Protein AF-0000000085040804 (afdb_homodimer)

pLDDT: mean 90.87, std 11.31, range [54.94, 98.75]

InterPro domains:
  IPR053825 Protein of unknown function DUF7009 [PF22668] (1-122)

Secondary structure (DSSP, 8-state):
-EEEEETTEEEEEE-HHHHHHHHHHSEEEEEE--STTSPPEEEEEEEESS-SS-EEEEETTEEEEEEEHHHHHHHHTSS--EEEEEEE-GGG-EEEEEEEE-BPPSS--TT---TTSBPPTT-/-EEEEETTEEEEEE-HHHHHHHHHHSEEEEEE--STTSPPEEEEEEEESS-SS-EEEEETTEEEEEEEHHHHHHHHTSS--EEEEEEE-GGG-EEEEEEEE-BPPSS--TT---TTSBPPTT-

Structure (mmCIF, N/CA/C/O backbone):
data_AF-0000000085040804-model_v1
#
loop_
_entity.id
_entity.type
_entity.pdbx_description
1 polymer 'Uncharacterized protein'
#
loop_
_atom_site.group_PDB
_atom_site.id
_atom_site.type_symbol
_atom_site.label_atom_id
_atom_site.label_alt_id
_atom_site.label_comp_id
_atom_site.label_asym_id
_atom_site.label_entity_id
_atom_site.label_seq_id
_atom_site.pdbx_PDB_ins_code
_atom_site.Cartn_x
_atom_site.Cartn_y
_atom_site.Cartn_z
_atom_site.occupancy
_atom_site.B_iso_or_equiv
_atom_site.auth_seq_id
_atom_site.auth_comp_id
_atom_site.auth_asym_id
_atom_site.auth_atom_id
_atom_site.pdbx_PDB_model_num
ATOM 1 N N . MET A 1 1 ? -7.914 -7.598 -2.137 1 95.94 1 MET A N 1
ATOM 2 C CA . MET A 1 1 ? -6.469 -7.715 -1.996 1 95.94 1 MET A CA 1
ATOM 3 C C . MET A 1 1 ? -5.867 -6.422 -1.459 1 95.94 1 MET A C 1
ATOM 5 O O . MET A 1 1 ? -6.129 -5.34 -1.991 1 95.94 1 MET A O 1
ATOM 9 N N . LYS A 1 2 ? -5.031 -6.613 -0.306 1 96.94 2 LYS A N 1
ATOM 10 C CA . LYS A 1 2 ? -4.336 -5.473 0.284 1 96.94 2 LYS A CA 1
ATOM 11 C C . LYS A 1 2 ? -2.945 -5.305 -0.32 1 96.94 2 LYS A C 1
ATOM 13 O O . LYS A 1 2 ? -2.23 -6.285 -0.528 1 96.94 2 LYS A O 1
ATOM 18 N N . ILE A 1 3 ? -2.605 -4.051 -0.593 1 98.5 3 ILE A N 1
ATOM 19 C CA . ILE A 1 3 ? -1.247 -3.809 -1.068 1 98.5 3 ILE A CA 1
ATOM 20 C C . ILE A 1 3 ? -0.518 -2.883 -0.098 1 98.5 3 ILE A C 1
ATOM 22 O O . ILE A 1 3 ? -1.092 -1.902 0.384 1 98.5 3 ILE A O 1
ATOM 26 N N . ARG A 1 4 ? 0.682 -3.26 0.282 1 97.62 4 ARG A N 1
ATOM 27 C CA . ARG A 1 4 ? 1.586 -2.424 1.064 1 97.62 4 ARG A CA 1
ATOM 28 C C . ARG A 1 4 ? 2.881 -2.156 0.303 1 97.62 4 ARG A C 1
ATOM 30 O O . ARG A 1 4 ? 3.463 -3.072 -0.282 1 97.62 4 ARG A O 1
ATOM 37 N N . ILE A 1 5 ? 3.25 -0.925 0.271 1 98.12 5 ILE A N 1
ATOM 38 C CA . ILE A 1 5 ? 4.469 -0.542 -0.437 1 98.12 5 ILE A CA 1
ATOM 39 C C . ILE A 1 5 ? 5.406 0.2 0.513 1 98.12 5 ILE A C 1
ATOM 41 O O . ILE A 1 5 ? 4.984 1.118 1.221 1 98.12 5 ILE A O 1
ATOM 45 N N . HIS A 1 6 ? 6.664 -0.268 0.533 1 95.44 6 HIS A N 1
ATOM 46 C CA . HIS A 1 6 ? 7.691 0.37 1.351 1 95.44 6 HIS A CA 1
ATOM 47 C C . HIS A 1 6 ? 9.086 -0.012 0.877 1 95.44 6 HIS A C 1
ATOM 49 O O . HIS A 1 6 ? 9.375 -1.192 0.668 1 95.44 6 HIS A O 1
ATOM 55 N N . ASN A 1 7 ? 9.984 0.928 0.694 1 92.19 7 ASN A N 1
ATOM 56 C CA . ASN A 1 7 ? 11.391 0.68 0.377 1 92.19 7 ASN A CA 1
ATOM 57 C C . ASN A 1 7 ? 11.531 -0.301 -0.783 1 92.19 7 ASN A C 1
ATOM 59 O O . ASN A 1 7 ? 12.266 -1.287 -0.678 1 92.19 7 ASN A O 1
ATOM 63 N N . ASN A 1 8 ? 10.883 -0.107 -1.885 1 94.69 8 ASN A N 1
ATOM 64 C CA . ASN A 1 8 ? 10.945 -0.888 -3.115 1 94.69 8 ASN A CA 1
ATOM 65 C C . ASN A 1 8 ? 10.469 -2.32 -2.896 1 94.69 8 ASN A C 1
ATOM 67 O O . ASN A 1 8 ? 11.023 -3.26 -3.471 1 94.69 8 ASN A O 1
ATOM 71 N N . THR A 1 9 ? 9.602 -2.453 -1.955 1 96.62 9 THR A N 1
ATOM 72 C CA . THR A 1 9 ? 8.953 -3.734 -1.69 1 96.62 9 THR A CA 1
ATOM 73 C C . THR A 1 9 ? 7.445 -3.625 -1.857 1 96.62 9 THR A C 1
ATOM 75 O O . THR A 1 9 ? 6.828 -2.674 -1.373 1 96.62 9 THR A O 1
ATOM 78 N N . ILE A 1 10 ? 6.941 -4.508 -2.605 1 98.38 10 ILE A N 1
ATOM 79 C CA . ILE A 1 10 ? 5.496 -4.664 -2.725 1 98.38 10 ILE A CA 1
ATOM 80 C C . ILE A 1 10 ? 5.047 -5.898 -1.943 1 98.38 10 ILE A C 1
ATOM 82 O O . ILE A 1 10 ? 5.559 -7 -2.158 1 98.38 10 ILE A O 1
ATOM 86 N N . ARG A 1 11 ? 4.164 -5.691 -1.054 1 97.94 11 ARG A N 1
ATOM 87 C CA . ARG A 1 11 ? 3.553 -6.805 -0.337 1 97.94 11 ARG A CA 1
ATOM 88 C C . ARG A 1 11 ? 2.053 -6.875 -0.605 1 97.94 11 ARG A C 1
ATOM 90 O O . ARG A 1 11 ? 1.34 -5.887 -0.431 1 97.94 11 ARG A O 1
ATOM 97 N N . LEU A 1 12 ? 1.621 -7.996 -1.077 1 98.31 12 LEU A N 1
ATOM 98 C CA . LEU A 1 12 ? 0.2 -8.258 -1.272 1 98.31 12 LEU A CA 1
ATOM 99 C C . LEU A 1 12 ? -0.304 -9.289 -0.269 1 98.31 12 LEU A C 1
ATOM 101 O O . LEU A 1 12 ? 0.326 -10.336 -0.073 1 98.31 12 LEU A O 1
ATOM 105 N N . ARG A 1 13 ? -1.418 -9 0.344 1 96.62 13 ARG A N 1
ATOM 106 C CA . ARG A 1 13 ? -2.076 -9.953 1.229 1 96.62 13 ARG A CA 1
ATOM 107 C C . ARG A 1 13 ? -3.467 -10.312 0.713 1 96.62 13 ARG A C 1
ATOM 109 O O . ARG A 1 13 ? -4.285 -9.422 0.452 1 96.62 13 ARG A O 1
ATOM 116 N N . LEU A 1 14 ? -3.652 -11.586 0.602 1 96.75 14 LEU A N 1
ATOM 117 C CA . LEU A 1 14 ? -4.883 -12.062 -0.016 1 96.75 14 LEU A CA 1
ATOM 118 C C . LEU A 1 14 ? -5.715 -12.867 0.981 1 96.75 14 LEU A C 1
ATOM 120 O O . LEU A 1 14 ? -5.18 -13.703 1.71 1 96.75 14 LEU A O 1
ATOM 124 N N . SER A 1 15 ? -6.992 -12.57 1.028 1 94.12 15 SER A N 1
ATOM 125 C CA . SER A 1 15 ? -7.938 -13.352 1.82 1 94.12 15 SER A CA 1
ATOM 126 C C . SER A 1 15 ? -8.148 -14.742 1.226 1 94.12 15 SER A C 1
ATOM 128 O O . SER A 1 15 ? -7.645 -15.039 0.139 1 94.12 15 SER A O 1
ATOM 130 N N . MET A 1 16 ? -8.914 -15.586 1.94 1 93.38 16 MET A N 1
ATOM 131 C CA . MET A 1 16 ? -9.18 -16.938 1.479 1 93.38 16 MET A CA 1
ATOM 132 C C . MET A 1 16 ? -9.891 -16.938 0.13 1 93.38 16 MET A C 1
ATOM 134 O O . MET A 1 16 ? -9.492 -17.641 -0.792 1 93.38 16 MET A O 1
ATOM 138 N N . SER A 1 17 ? -10.891 -16.141 -0.007 1 95.5 17 SER A N 1
ATOM 139 C CA . SER A 1 17 ? -11.648 -16.047 -1.251 1 95.5 17 SER A CA 1
ATOM 140 C C . SER A 1 17 ? -10.781 -15.531 -2.393 1 95.5 17 SER A C 1
ATOM 142 O O . SER A 1 17 ? -10.93 -15.969 -3.537 1 95.5 17 SER A O 1
ATOM 144 N N . GLU A 1 18 ? -9.891 -14.664 -2.146 1 96.25 18 GLU A N 1
ATOM 145 C CA . GLU A 1 18 ? -9.008 -14.086 -3.16 1 96.25 18 GLU A CA 1
ATOM 146 C C . GLU A 1 18 ? -7.973 -15.094 -3.635 1 96.25 18 GLU A C 1
ATOM 148 O O . GLU A 1 18 ? -7.648 -15.148 -4.824 1 96.25 18 GLU A O 1
ATOM 153 N N . VAL A 1 19 ? -7.488 -15.875 -2.689 1 96.31 19 VAL A N 1
ATOM 154 C CA . VAL A 1 19 ? -6.559 -16.938 -3.055 1 96.31 19 VAL A CA 1
ATOM 155 C C . VAL A 1 19 ? -7.258 -17.938 -3.975 1 96.31 19 VAL A C 1
ATOM 157 O O . VAL A 1 19 ? -6.695 -18.359 -4.988 1 96.31 19 VAL A O 1
ATOM 160 N N . GLU A 1 20 ? -8.398 -18.297 -3.594 1 94.75 20 GLU A N 1
ATOM 161 C CA . GLU A 1 20 ? -9.188 -19.203 -4.414 1 94.75 20 GLU A CA 1
ATOM 162 C C . GLU A 1 20 ? -9.438 -18.625 -5.805 1 94.75 20 GLU A C 1
ATOM 164 O O . GLU A 1 20 ? -9.281 -19.328 -6.809 1 94.75 20 GLU A O 1
ATOM 169 N N . GLN A 1 21 ? -9.797 -17.391 -5.801 1 96.75 21 GLN A N 1
ATOM 170 C CA . GLN A 1 21 ? -10.062 -16.719 -7.074 1 96.75 21 GLN A CA 1
ATOM 171 C C . GLN A 1 21 ? -8.82 -16.703 -7.953 1 96.75 21 GLN A C 1
ATOM 173 O O . GLN A 1 21 ? -8.898 -16.969 -9.156 1 96.75 21 GLN A O 1
ATOM 178 N N . LEU A 1 22 ? -7.707 -16.391 -7.391 1 97.12 22 LEU A N 1
ATOM 179 C CA . LEU A 1 22 ? -6.461 -16.328 -8.148 1 97.12 22 LEU A CA 1
ATOM 180 C C . LEU A 1 22 ? -6.09 -17.703 -8.695 1 97.12 22 LEU A C 1
ATOM 182 O O . LEU A 1 22 ? -5.645 -17.828 -9.844 1 97.12 22 LEU A O 1
ATOM 186 N N . SER A 1 23 ? -6.277 -18.688 -7.926 1 94.06 23 SER A N 1
ATOM 187 C CA . SER A 1 23 ? -5.906 -20.031 -8.328 1 94.06 23 SER A CA 1
ATOM 188 C C . SER A 1 23 ? -6.863 -20.578 -9.383 1 94.06 23 SER A C 1
ATOM 190 O O . SER A 1 23 ? -6.457 -21.328 -10.273 1 94.06 23 SER A O 1
ATOM 192 N N . GLU A 1 24 ? -8.078 -20.141 -9.32 1 92.62 24 GLU A N 1
ATOM 193 C CA . GLU A 1 24 ? -9.102 -20.703 -10.195 1 92.62 24 GLU A CA 1
ATOM 194 C C . GLU A 1 24 ? -9.281 -19.844 -11.445 1 92.62 24 GLU A C 1
ATOM 196 O O . GLU A 1 24 ? -9.406 -20.375 -12.555 1 92.62 24 GLU A O 1
ATOM 201 N N . LYS A 1 25 ? -9.367 -18.516 -11.234 1 90.12 25 LYS A N 1
ATOM 202 C CA . LYS A 1 25 ? -9.656 -17.594 -12.328 1 90.12 25 LYS A CA 1
ATOM 203 C C . LYS A 1 25 ? -8.391 -16.922 -12.82 1 90.12 25 LYS A C 1
ATOM 205 O O . LYS A 1 25 ? -8.422 -16.156 -13.789 1 90.12 25 LYS A O 1
ATOM 210 N N . ASN A 1 26 ? -7.355 -17.047 -12.133 1 94.25 26 ASN A N 1
ATOM 211 C CA . ASN A 1 26 ? -5.996 -16.688 -12.531 1 94.25 26 ASN A CA 1
ATOM 212 C C . ASN A 1 26 ? -5.789 -15.18 -12.492 1 94.25 26 ASN A C 1
ATOM 214 O O . ASN A 1 26 ? -4.859 -14.656 -13.117 1 94.25 26 ASN A O 1
ATOM 218 N N . GLU A 1 27 ? -6.766 -14.469 -11.875 1 97.44 27 GLU A N 1
ATOM 219 C CA . GLU A 1 27 ? -6.539 -13.031 -11.805 1 97.44 27 GLU A CA 1
ATOM 220 C C . GLU A 1 27 ? -7.387 -12.391 -10.711 1 97.44 27 GLU A C 1
ATOM 222 O O . GLU A 1 27 ? -8.531 -12.789 -10.492 1 97.44 27 GLU A O 1
ATOM 227 N N . ILE A 1 28 ? -6.852 -11.422 -10.047 1 97.69 28 ILE A N 1
ATOM 228 C CA . ILE A 1 28 ? -7.57 -10.555 -9.125 1 97.69 28 ILE A CA 1
ATOM 229 C C . ILE A 1 28 ? -7.113 -9.109 -9.312 1 97.69 28 ILE A C 1
ATOM 231 O O . ILE A 1 28 ? -5.953 -8.852 -9.633 1 97.69 28 ILE A O 1
ATOM 235 N N . LYS A 1 29 ? -8.086 -8.195 -9.148 1 97.44 29 LYS A N 1
ATOM 236 C CA . LYS A 1 29 ? -7.84 -6.777 -9.414 1 97.44 29 LYS A CA 1
ATOM 237 C C . LYS A 1 29 ? -8.5 -5.902 -8.352 1 97.44 29 LYS A C 1
ATOM 239 O O . LYS A 1 29 ? -9.594 -6.215 -7.871 1 97.44 29 LYS A O 1
ATOM 244 N N . GLU A 1 30 ? -7.863 -4.898 -7.902 1 97.56 30 GLU A N 1
ATOM 245 C CA . GLU A 1 30 ? -8.398 -3.896 -6.984 1 97.56 30 GLU A CA 1
ATOM 246 C C . GLU A 1 30 ? -8.266 -2.492 -7.566 1 97.56 30 GLU A C 1
ATOM 248 O O . GLU A 1 30 ? -7.371 -2.234 -8.383 1 97.56 30 GLU A O 1
ATOM 253 N N . GLU A 1 31 ? -9.156 -1.669 -7.145 1 96.88 31 GLU A N 1
ATOM 254 C CA . GLU A 1 31 ? -9.195 -0.294 -7.633 1 96.88 31 GLU A CA 1
ATOM 255 C C . GLU A 1 31 ? -9.328 0.698 -6.48 1 96.88 31 GLU A C 1
ATOM 257 O O . GLU A 1 31 ? -10.086 0.466 -5.543 1 96.88 31 GLU A O 1
ATOM 262 N N . LEU A 1 32 ? -8.523 1.737 -6.5 1 97.62 32 LEU A N 1
ATOM 263 C CA . LEU A 1 32 ? -8.641 2.893 -5.617 1 97.62 32 LEU A CA 1
ATOM 264 C C . LEU A 1 32 ? -9.148 4.109 -6.379 1 97.62 32 LEU A C 1
ATOM 266 O O . LEU A 1 32 ? -8.469 4.621 -7.27 1 97.62 32 LEU A O 1
ATOM 270 N N . LYS A 1 33 ? -10.242 4.605 -5.984 1 96.31 33 LYS A N 1
ATOM 271 C CA . LYS A 1 33 ? -10.859 5.719 -6.707 1 96.31 33 LYS A CA 1
ATOM 272 C C . LYS A 1 33 ? -10.445 7.059 -6.098 1 96.31 33 LYS A C 1
ATOM 274 O O . LYS A 1 33 ? -10.273 7.168 -4.883 1 96.31 33 LYS A O 1
ATOM 279 N N . PHE A 1 34 ? -10.375 8.031 -6.938 1 96.38 34 PHE A N 1
ATOM 280 C CA . PHE A 1 34 ? -10.047 9.391 -6.539 1 96.38 34 PHE A CA 1
ATOM 281 C C . PHE A 1 34 ? -11.141 10.359 -6.969 1 96.38 34 PHE A C 1
ATOM 283 O O . PHE A 1 34 ? -12.016 10 -7.766 1 96.38 34 PHE A O 1
ATOM 290 N N . PRO A 1 35 ? -11.125 11.555 -6.395 1 93.44 35 PRO A N 1
ATOM 291 C CA . PRO A 1 35 ? -12.117 12.539 -6.844 1 93.44 35 PRO A CA 1
ATOM 292 C C . PRO A 1 35 ? -11.969 12.891 -8.32 1 93.44 35 PRO A C 1
ATOM 294 O O . PRO A 1 35 ? -10.852 12.984 -8.828 1 93.44 35 PRO A O 1
ATOM 297 N N . SER A 1 36 ? -13.133 13.102 -8.938 1 91.69 36 SER A N 1
ATOM 298 C CA . SER A 1 36 ? -13.109 13.555 -10.328 1 91.69 36 SER A CA 1
ATOM 299 C C . SER A 1 36 ? -12.297 14.828 -10.484 1 91.69 36 SER A C 1
ATOM 301 O O . SER A 1 36 ? -12.328 15.703 -9.609 1 91.69 36 SER A O 1
ATOM 303 N N . PRO A 1 37 ? -11.5 14.938 -11.555 1 94.5 37 PRO A N 1
ATOM 304 C CA . PRO A 1 37 ? -11.461 14.094 -12.75 1 94.5 37 PRO A CA 1
ATOM 305 C C . PRO A 1 37 ? -10.305 13.102 -12.734 1 94.5 37 PRO A C 1
ATOM 307 O O . PRO A 1 37 ? -9.867 12.641 -13.789 1 94.5 37 PRO A O 1
ATOM 310 N N . TYR A 1 38 ? -9.758 12.844 -11.586 1 95.19 38 TYR A N 1
ATOM 311 C CA . TYR A 1 38 ? -8.586 11.984 -11.523 1 95.19 38 TYR A CA 1
ATOM 312 C C . TYR A 1 38 ? -8.953 10.531 -11.781 1 95.19 38 TYR A C 1
ATOM 314 O O . TYR A 1 38 ? -10.008 10.062 -11.328 1 95.19 38 TYR A O 1
ATOM 322 N N . PRO A 1 39 ? -8.078 9.852 -12.547 1 95.88 39 PRO A N 1
ATOM 323 C CA . PRO A 1 39 ? -8.344 8.43 -12.781 1 95.88 39 PRO A CA 1
ATOM 324 C C . PRO A 1 39 ? -8.156 7.578 -11.523 1 95.88 39 PRO A C 1
ATOM 326 O O . PRO A 1 39 ? -7.629 8.062 -10.523 1 95.88 39 PRO A O 1
ATOM 329 N N . SER A 1 40 ? -8.594 6.348 -11.562 1 96.81 40 SER A N 1
ATOM 330 C CA . SER A 1 40 ? -8.367 5.402 -10.477 1 96.81 40 SER A CA 1
ATOM 331 C C . SER A 1 40 ? -6.949 4.84 -10.523 1 96.81 40 SER A C 1
ATOM 333 O O . SER A 1 40 ? -6.332 4.789 -11.586 1 96.81 40 SER A O 1
ATOM 335 N N . PHE A 1 41 ? -6.473 4.484 -9.391 1 98.25 41 PHE A N 1
ATOM 336 C CA . PHE A 1 41 ? -5.281 3.65 -9.266 1 98.25 41 PHE A CA 1
ATOM 337 C C . PHE A 1 41 ? -5.656 2.176 -9.18 1 98.25 41 PHE A C 1
ATOM 339 O O . PHE A 1 41 ? -6.492 1.794 -8.352 1 98.25 41 PHE A O 1
ATOM 346 N N . ILE A 1 42 ? -5 1.382 -10.07 1 98.31 42 ILE A N 1
ATOM 347 C CA . ILE A 1 42 ? -5.379 -0.024 -10.141 1 98.31 42 ILE A CA 1
ATOM 348 C C . ILE A 1 42 ? -4.164 -0.904 -9.867 1 98.31 42 ILE A C 1
ATOM 350 O O . ILE A 1 42 ? -3.047 -0.573 -10.273 1 98.31 42 ILE A O 1
ATOM 354 N N . TYR A 1 43 ? -4.355 -2.004 -9.172 1 98.75 43 TYR A N 1
ATOM 355 C CA . TYR A 1 43 ? -3.338 -3.049 -9.102 1 98.75 43 TYR A CA 1
ATOM 356 C C . TYR A 1 43 ? -3.955 -4.426 -9.305 1 98.75 43 TYR A C 1
ATOM 358 O O . TYR A 1 43 ? -5.066 -4.688 -8.844 1 98.75 43 TYR A O 1
ATOM 366 N N . ASN A 1 44 ? -3.225 -5.156 -10.062 1 98.25 44 ASN A N 1
ATOM 367 C CA . ASN A 1 44 ? -3.709 -6.457 -10.508 1 98.25 44 ASN A CA 1
ATOM 368 C C . ASN A 1 44 ? -2.652 -7.543 -10.312 1 98.25 44 ASN A C 1
ATOM 370 O O . ASN A 1 44 ? -1.462 -7.297 -10.516 1 98.25 44 ASN A O 1
ATOM 374 N N . LEU A 1 45 ? -3.109 -8.75 -9.891 1 98.44 45 LEU A N 1
ATOM 375 C CA . LEU A 1 45 ? -2.293 -9.953 -9.742 1 98.44 45 LEU A CA 1
ATOM 376 C C . LEU A 1 45 ? -2.818 -11.078 -10.625 1 98.44 45 LEU A C 1
ATOM 378 O O . LEU A 1 45 ? -3.988 -11.453 -10.523 1 98.44 45 LEU A O 1
ATOM 382 N N . LYS A 1 46 ? -1.864 -11.57 -11.453 1 98.19 46 LYS A N 1
ATOM 383 C CA . LYS A 1 46 ? -2.246 -12.617 -12.398 1 98.19 46 LYS A CA 1
ATOM 384 C C . LYS A 1 46 ? -1.381 -13.859 -12.219 1 98.19 46 LYS A C 1
ATOM 386 O O . LYS A 1 46 ? -0.181 -13.758 -11.961 1 98.19 46 LYS A O 1
ATOM 391 N N . ALA A 1 47 ? -2.027 -14.984 -12.328 1 97.5 47 ALA A N 1
ATOM 392 C CA . ALA A 1 47 ? -1.35 -16.266 -12.453 1 97.5 47 ALA A CA 1
ATOM 393 C C . ALA A 1 47 ? -1.39 -16.766 -13.898 1 97.5 47 ALA A C 1
ATOM 395 O O . ALA A 1 47 ? -2.469 -16.984 -14.453 1 97.5 47 ALA A O 1
ATOM 396 N N . SER A 1 48 ? -0.219 -16.922 -14.477 1 95.88 48 SER A 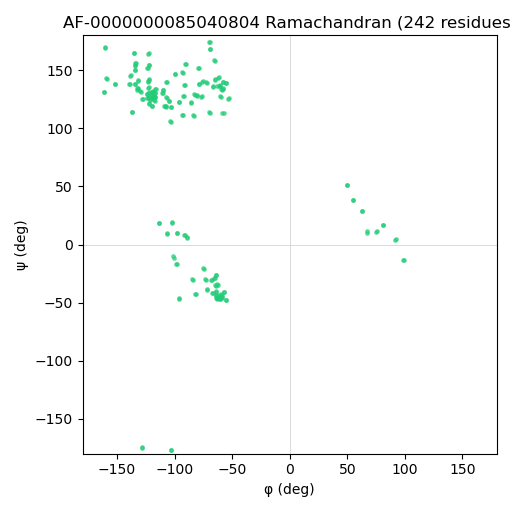N 1
ATOM 397 C CA . SER A 1 48 ? -0.199 -17.234 -15.898 1 95.88 48 SER A CA 1
ATOM 398 C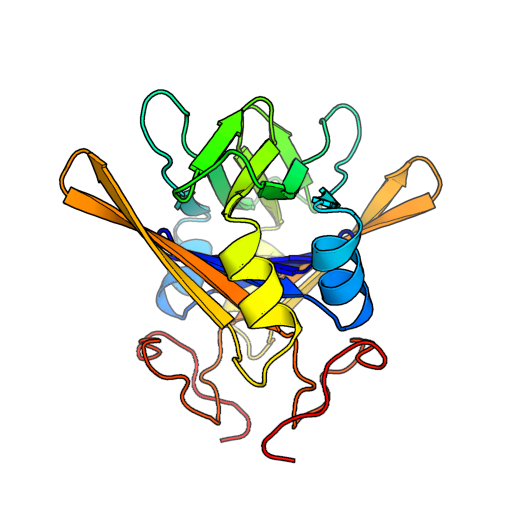 C . SER A 1 48 ? 0.551 -18.531 -16.172 1 95.88 48 SER A C 1
ATOM 400 O O . SER A 1 48 ? 1.676 -18.719 -15.695 1 95.88 48 SER A O 1
ATOM 402 N N . ALA A 1 49 ? -0.011 -19.375 -17 1 93.12 49 ALA A N 1
ATOM 403 C CA . ALA A 1 49 ? 0.647 -20.609 -17.406 1 93.12 49 ALA A CA 1
ATOM 404 C C . ALA A 1 49 ? 1.769 -20.344 -18.406 1 93.12 49 ALA A C 1
ATOM 406 O O . ALA A 1 49 ? 2.674 -21.156 -18.562 1 93.12 49 ALA A O 1
ATOM 407 N N . LYS A 1 50 ? 1.704 -19.234 -19.031 1 91.62 50 LYS A N 1
ATOM 408 C CA . LYS A 1 50 ? 2.674 -18.891 -20.062 1 91.62 50 LYS A CA 1
ATOM 409 C C . LYS A 1 50 ? 3.928 -18.266 -19.453 1 91.62 50 LYS A C 1
ATOM 411 O O . LYS A 1 50 ? 5.023 -18.406 -20 1 91.62 50 LYS A O 1
ATOM 416 N N . GLU A 1 51 ? 3.73 -17.625 -18.359 1 87.88 51 GLU A N 1
ATOM 417 C CA . GLU A 1 51 ? 4.852 -16.938 -17.719 1 87.88 51 GLU A CA 1
ATOM 418 C C . GLU A 1 51 ? 5.656 -17.922 -16.859 1 87.88 51 GLU A C 1
ATOM 420 O O . GLU A 1 51 ? 5.09 -18.672 -16.062 1 87.88 51 GLU A O 1
ATOM 425 N N . LYS A 1 52 ? 6.969 -17.891 -17.094 1 90.75 52 LYS A N 1
ATOM 426 C CA . LYS A 1 52 ? 7.84 -18.766 -16.312 1 90.75 52 LYS A CA 1
ATOM 427 C C . LYS A 1 52 ? 8.484 -18.016 -15.156 1 90.75 52 LYS A C 1
ATOM 429 O O . LYS A 1 52 ? 8.984 -18.625 -14.219 1 90.75 52 LYS A O 1
ATOM 434 N N . PHE A 1 53 ? 8.383 -16.625 -15.352 1 92.19 53 PHE A N 1
ATOM 435 C CA . PHE A 1 53 ? 9.031 -15.797 -14.352 1 92.19 53 PHE A CA 1
ATOM 436 C C . PHE A 1 53 ? 8.125 -14.641 -13.93 1 92.19 53 PHE A C 1
ATOM 438 O O . PHE A 1 53 ? 7.125 -14.367 -14.594 1 92.19 53 PHE A O 1
ATOM 445 N N . LEU A 1 54 ? 8.461 -14 -12.82 1 94.5 54 LEU A N 1
ATOM 446 C CA . LEU A 1 54 ? 7.77 -12.812 -12.328 1 94.5 54 LEU A CA 1
ATOM 447 C C . LEU A 1 54 ? 7.832 -11.688 -13.352 1 94.5 54 LEU A C 1
ATOM 449 O O . LEU A 1 54 ? 8.875 -11.453 -13.961 1 94.5 54 LEU A O 1
ATOM 453 N N . SER A 1 55 ? 6.73 -11.078 -13.578 1 94.31 55 SER A N 1
ATOM 454 C CA . SER A 1 55 ? 6.676 -9.828 -14.328 1 94.31 55 SER A CA 1
ATOM 455 C C . SER A 1 55 ? 6 -8.727 -13.523 1 94.31 55 SER A C 1
ATOM 457 O O . SER A 1 55 ? 4.914 -8.922 -12.969 1 94.31 55 SER A O 1
ATOM 459 N N . LEU A 1 56 ? 6.668 -7.637 -13.383 1 96.44 56 LEU A N 1
ATOM 460 C CA . LEU A 1 56 ? 6.16 -6.449 -12.703 1 96.44 56 LEU A CA 1
ATOM 461 C C . LEU A 1 56 ? 6.176 -5.242 -13.641 1 96.44 56 LEU A C 1
ATOM 463 O O . LEU A 1 56 ? 7.234 -4.848 -14.141 1 96.44 56 LEU A O 1
ATOM 467 N N . THR A 1 57 ? 5.016 -4.633 -13.875 1 96.44 57 THR A N 1
ATOM 468 C CA . THR A 1 57 ? 4.938 -3.469 -14.75 1 96.44 57 THR A CA 1
ATOM 469 C C . THR A 1 57 ? 4.094 -2.367 -14.117 1 96.44 57 THR A C 1
ATOM 471 O O . THR A 1 57 ? 3.281 -2.633 -13.227 1 96.44 57 THR A O 1
ATOM 474 N N . PHE A 1 58 ? 4.344 -1.183 -14.539 1 98.06 58 PHE A N 1
ATOM 475 C CA . PHE A 1 58 ? 3.547 -0.023 -14.156 1 98.06 58 PHE A CA 1
ATOM 476 C C . PHE A 1 58 ? 3.279 0.872 -15.359 1 98.06 58 PHE A C 1
ATOM 478 O O . PHE A 1 58 ? 4.211 1.443 -15.93 1 98.06 58 PHE A O 1
ATOM 485 N N . ALA A 1 59 ? 2.02 0.922 -15.703 1 96.69 59 ALA A N 1
ATOM 486 C CA . ALA A 1 59 ? 1.611 1.726 -16.844 1 96.69 59 ALA A CA 1
ATOM 487 C C . ALA A 1 59 ? 0.177 2.223 -16.688 1 96.69 59 ALA A C 1
ATOM 489 O O . ALA A 1 59 ? -0.692 1.485 -16.219 1 96.69 59 ALA A O 1
ATOM 490 N N . GLU A 1 60 ? -0.034 3.496 -17.062 1 94.75 60 GLU A N 1
ATOM 491 C CA . GLU A 1 60 ? -1.368 4.09 -17.094 1 94.75 60 GLU A CA 1
ATOM 492 C C . GLU A 1 60 ? -2.07 3.951 -15.75 1 94.75 60 GLU A C 1
ATOM 494 O O . GLU A 1 60 ? -3.232 3.545 -15.695 1 94.75 60 GLU A O 1
ATOM 499 N N . GLY A 1 61 ? -1.355 4.09 -14.695 1 96.75 61 GLY A N 1
ATOM 500 C CA . GLY A 1 61 ? -1.929 4.109 -13.359 1 96.75 61 GLY A CA 1
ATOM 501 C C . GLY A 1 61 ? -2.215 2.725 -12.812 1 96.75 61 GLY A C 1
ATOM 502 O O . GLY A 1 61 ? -2.971 2.574 -11.852 1 96.75 61 GLY A O 1
ATOM 503 N N . GLU A 1 62 ? -1.597 1.693 -13.43 1 97.88 62 GLU A N 1
ATOM 504 C CA . GLU A 1 62 ? -1.869 0.325 -13 1 97.88 62 GLU A CA 1
ATOM 505 C C . GLU A 1 62 ? -0.575 -0.43 -12.711 1 97.88 62 GLU A C 1
ATOM 507 O O . GLU A 1 62 ? 0.309 -0.506 -13.57 1 97.88 62 GLU A O 1
ATOM 512 N N . ILE A 1 63 ? -0.517 -0.94 -11.539 1 98.5 63 ILE A N 1
ATOM 513 C CA . ILE A 1 63 ? 0.512 -1.927 -11.234 1 98.5 63 ILE A CA 1
ATOM 514 C C . ILE A 1 63 ? 0.029 -3.318 -11.633 1 98.5 63 ILE A C 1
ATOM 516 O O . ILE A 1 63 ? -0.999 -3.791 -11.141 1 98.5 63 ILE A O 1
ATOM 520 N N . SER A 1 64 ? 0.792 -3.967 -12.5 1 98.12 64 SER A N 1
ATOM 521 C CA . SER A 1 64 ? 0.448 -5.316 -12.945 1 98.12 64 SER A CA 1
ATOM 522 C C . SER A 1 64 ? 1.519 -6.32 -12.531 1 98.12 64 SER A C 1
ATOM 524 O O . SER A 1 64 ? 2.699 -6.137 -12.836 1 98.12 64 SER A O 1
ATOM 526 N N . ILE A 1 65 ? 1.068 -7.344 -11.883 1 98.19 65 ILE A N 1
ATOM 527 C CA . ILE A 1 65 ? 1.96 -8.391 -11.391 1 98.19 65 ILE A CA 1
ATOM 528 C C . ILE A 1 65 ? 1.54 -9.742 -11.969 1 98.19 65 ILE A C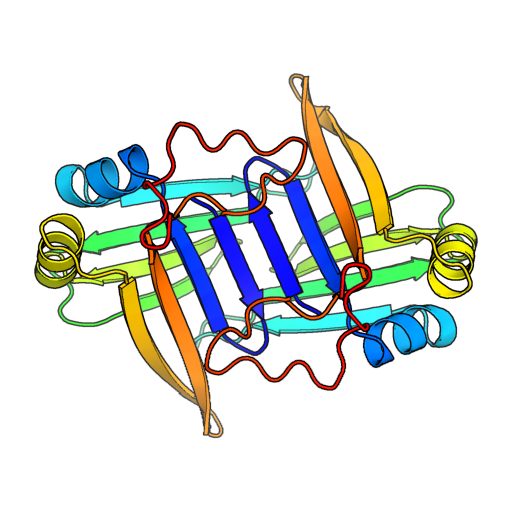 1
ATOM 530 O O . ILE A 1 65 ? 0.363 -10.102 -11.914 1 98.19 65 ILE A O 1
ATOM 534 N N . SER A 1 66 ? 2.514 -10.43 -12.492 1 97.75 66 SER A N 1
ATOM 535 C CA . SER A 1 66 ? 2.225 -11.75 -13.039 1 97.75 66 SER A CA 1
ATOM 536 C C . SER A 1 66 ? 3.199 -12.797 -12.5 1 97.75 66 SER A C 1
ATOM 538 O O . SER A 1 66 ? 4.414 -12.578 -12.5 1 97.75 66 SER A O 1
ATOM 540 N N . LEU A 1 67 ? 2.635 -13.906 -12.055 1 97.62 67 LEU A N 1
ATOM 541 C CA . LEU A 1 67 ? 3.395 -15.039 -11.531 1 97.62 67 LEU A CA 1
ATOM 542 C C . LEU A 1 67 ? 3.08 -16.312 -12.312 1 97.62 67 LEU A C 1
ATOM 544 O O . LEU A 1 67 ? 1.981 -16.453 -12.852 1 97.62 67 LEU A O 1
ATOM 548 N N . PRO A 1 68 ? 4.031 -17.266 -12.32 1 97.31 68 PRO A N 1
ATOM 549 C CA . PRO A 1 68 ? 3.715 -18.562 -12.93 1 97.31 68 PRO A CA 1
ATOM 550 C C . PRO A 1 68 ? 2.551 -19.266 -12.242 1 97.31 68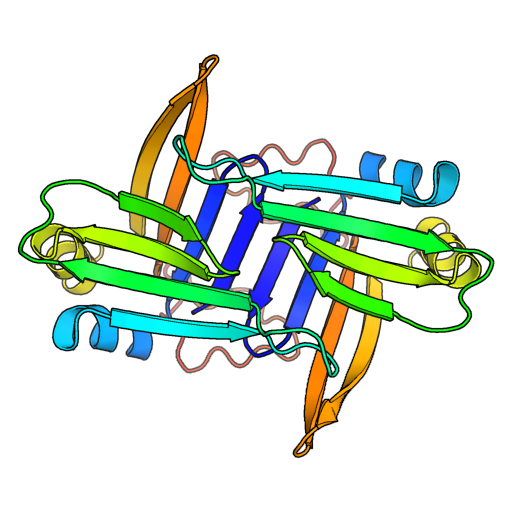 PRO A C 1
ATOM 552 O O . PRO A 1 68 ? 2.496 -19.328 -11.008 1 97.31 68 PRO A O 1
ATOM 555 N N . LEU A 1 69 ? 1.706 -19.812 -13.008 1 96.75 69 LEU A N 1
ATOM 556 C CA . LEU A 1 69 ? 0.516 -20.484 -12.492 1 96.75 69 LEU A CA 1
ATOM 557 C C . LEU A 1 69 ? 0.895 -21.625 -11.562 1 96.75 69 LEU A C 1
ATOM 559 O O . LEU A 1 69 ? 0.243 -21.844 -10.531 1 96.75 69 LEU A O 1
ATOM 563 N N . SER A 1 70 ? 1.874 -22.391 -11.93 1 95.62 70 SER A N 1
ATOM 564 C CA . SER A 1 70 ? 2.293 -23.531 -11.125 1 95.62 70 SER A CA 1
ATOM 565 C C . SER A 1 70 ? 2.682 -23.109 -9.711 1 95.62 70 SER A C 1
ATOM 567 O O . SER A 1 70 ? 2.33 -23.766 -8.734 1 95.62 70 SER A O 1
ATOM 569 N N . GLU A 1 71 ? 3.361 -22.016 -9.633 1 96.38 71 GLU A N 1
ATOM 570 C CA . GLU A 1 71 ? 3.781 -21.5 -8.328 1 96.38 71 GLU A CA 1
ATOM 571 C C . GLU A 1 71 ? 2.582 -21.047 -7.504 1 96.38 71 GLU A C 1
ATOM 573 O O . GLU A 1 71 ? 2.52 -21.297 -6.297 1 96.38 71 GLU A O 1
ATOM 578 N N . VAL A 1 72 ? 1.676 -20.406 -8.133 1 97.25 72 VAL A N 1
ATOM 579 C CA . VAL A 1 72 ? 0.476 -19.922 -7.461 1 97.25 72 VAL A CA 1
ATOM 580 C C . VAL A 1 72 ? -0.352 -21.094 -6.953 1 97.25 72 VAL A C 1
ATOM 582 O O . VAL A 1 72 ? -0.847 -21.078 -5.824 1 97.25 72 VAL A O 1
ATOM 585 N N . LYS A 1 73 ? -0.506 -22.062 -7.711 1 96.25 73 LYS A N 1
ATOM 586 C CA . LYS A 1 73 ? -1.283 -23.234 -7.316 1 96.25 73 LYS A CA 1
ATOM 587 C C . LYS A 1 73 ? -0.635 -23.953 -6.141 1 96.25 73 LYS A C 1
ATOM 589 O O . LYS A 1 73 ? -1.323 -24.375 -5.207 1 96.25 73 LYS A O 1
ATOM 594 N N . ASP A 1 74 ? 0.646 -24.125 -6.281 1 96.25 74 ASP A N 1
ATOM 595 C CA . ASP A 1 74 ? 1.358 -24.734 -5.164 1 96.25 74 ASP A CA 1
ATOM 596 C C . ASP A 1 74 ? 1.13 -23.953 -3.873 1 96.25 74 ASP A C 1
ATOM 598 O O . ASP A 1 74 ? 0.823 -24.531 -2.832 1 96.25 74 ASP A O 1
ATOM 602 N N . TRP A 1 75 ? 1.276 -22.688 -3.963 1 96.81 75 TRP A N 1
ATOM 603 C CA . TRP A 1 75 ? 1.073 -21.797 -2.824 1 96.81 75 TRP A CA 1
ATOM 604 C C . TRP A 1 75 ? -0.356 -21.906 -2.303 1 96.81 75 TRP A C 1
ATOM 606 O O . TRP A 1 75 ? -0.576 -22.047 -1.098 1 96.81 75 TRP A O 1
ATOM 616 N N . ALA A 1 76 ? -1.29 -21.906 -3.131 1 95.88 76 ALA A N 1
ATOM 617 C CA . ALA A 1 76 ? -2.703 -21.906 -2.762 1 95.88 76 ALA A CA 1
ATOM 618 C C . ALA A 1 76 ? -3.102 -23.219 -2.111 1 95.88 76 ALA A C 1
ATOM 620 O O . ALA A 1 76 ? -3.949 -23.25 -1.217 1 95.88 76 ALA A O 1
ATOM 621 N N . ASN A 1 77 ? -2.465 -24.281 -2.498 1 94.94 77 ASN A N 1
ATOM 622 C CA . ASN A 1 77 ? -2.949 -25.609 -2.119 1 94.94 77 ASN A CA 1
ATOM 623 C C . ASN A 1 77 ? -2.062 -26.25 -1.053 1 94.94 77 ASN A C 1
ATOM 625 O O . ASN A 1 77 ? -2.191 -27.438 -0.76 1 94.94 77 ASN A O 1
ATOM 629 N N . THR A 1 78 ? -1.178 -25.516 -0.513 1 94.19 78 THR A N 1
ATOM 630 C CA . THR A 1 78 ? -0.313 -26.016 0.548 1 94.19 78 THR A CA 1
ATOM 631 C C . THR A 1 78 ? -0.331 -25.078 1.751 1 94.19 78 THR A C 1
ATOM 633 O O . THR A 1 78 ? -1.059 -24.078 1.757 1 94.19 78 THR A O 1
ATOM 636 N N . GLU A 1 79 ? 0.46 -25.312 2.744 1 91.88 79 GLU A N 1
ATOM 637 C CA . GLU A 1 79 ? 0.549 -24.484 3.943 1 91.88 79 GLU A CA 1
ATOM 638 C C . GLU A 1 79 ? 1.576 -23.359 3.77 1 91.88 79 GLU A C 1
ATOM 640 O O . GLU A 1 79 ? 1.857 -22.625 4.711 1 91.88 79 GLU A O 1
ATOM 645 N N . GLN A 1 80 ? 1.997 -23.375 2.605 1 93.12 80 GLN A N 1
ATOM 646 C CA . GLN A 1 80 ? 2.936 -22.297 2.32 1 93.12 80 GLN A CA 1
ATOM 647 C C . GLN A 1 80 ? 2.303 -20.922 2.586 1 93.12 80 GLN A C 1
ATOM 649 O O . GLN A 1 80 ? 1.198 -20.656 2.117 1 93.12 80 GLN A O 1
ATOM 654 N N . ILE A 1 81 ? 3.002 -20 3.268 1 92.44 81 ILE A N 1
ATOM 655 C CA . ILE A 1 81 ? 2.441 -18.734 3.725 1 92.44 81 ILE A CA 1
ATOM 656 C C . ILE A 1 81 ? 2.441 -17.719 2.578 1 92.44 81 ILE A C 1
ATOM 658 O O . ILE A 1 81 ? 1.49 -16.953 2.418 1 92.44 81 ILE A O 1
ATOM 662 N N . GLY A 1 82 ? 3.594 -17.781 1.896 1 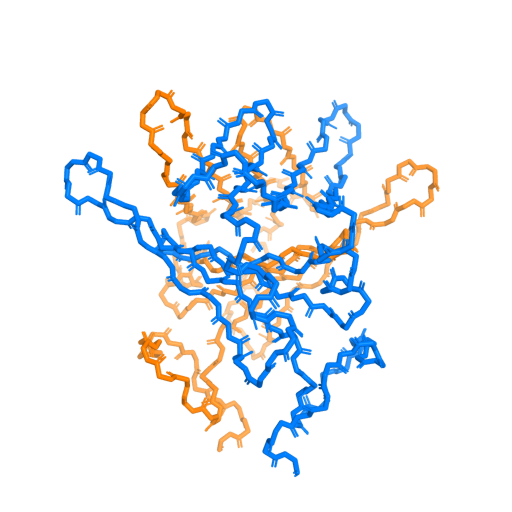96.62 82 GLY A N 1
ATOM 663 C CA . GLY A 1 82 ? 3.652 -16.766 0.862 1 96.62 82 GLY A CA 1
ATOM 664 C C . GLY A 1 82 ? 4.676 -17.062 -0.218 1 96.62 82 GLY A C 1
ATOM 665 O O . GLY A 1 82 ? 5.359 -18.094 -0.164 1 96.62 82 GLY A O 1
ATOM 666 N N . ILE A 1 83 ? 4.668 -16.328 -1.271 1 97 83 ILE A N 1
ATOM 667 C CA . ILE A 1 83 ? 5.625 -16.328 -2.373 1 97 83 ILE A CA 1
ATOM 668 C C . ILE A 1 83 ? 6.488 -15.07 -2.303 1 97 83 ILE A C 1
ATOM 670 O O . ILE A 1 83 ? 5.973 -13.961 -2.174 1 97 83 ILE A O 1
ATOM 674 N N . ALA A 1 84 ? 7.785 -15.266 -2.311 1 96.69 84 ALA A N 1
ATOM 675 C CA . ALA A 1 84 ? 8.727 -14.141 -2.312 1 96.69 84 ALA A CA 1
ATOM 676 C C . ALA A 1 84 ? 9.57 -14.141 -3.584 1 96.69 84 ALA A C 1
ATOM 678 O O . ALA A 1 84 ? 10.086 -15.18 -3.996 1 96.69 84 ALA A O 1
ATOM 679 N N . LYS A 1 85 ? 9.625 -12.969 -4.238 1 96.5 85 LYS A N 1
ATOM 680 C CA . LYS A 1 85 ? 10.43 -12.797 -5.445 1 96.5 85 LYS A CA 1
ATOM 681 C C . LYS A 1 85 ? 11.234 -11.508 -5.391 1 96.5 85 LYS A C 1
ATOM 683 O O . LYS A 1 85 ? 10.852 -10.555 -4.703 1 96.5 85 LYS A O 1
ATOM 688 N N . THR A 1 86 ? 12.312 -11.5 -6.09 1 95.06 86 THR A N 1
ATOM 689 C CA . THR A 1 86 ? 13.133 -10.297 -6.211 1 95.06 86 THR A CA 1
ATOM 690 C C . THR A 1 86 ? 13.5 -10.039 -7.668 1 95.06 86 THR A C 1
ATOM 692 O O . THR A 1 86 ? 13.82 -10.969 -8.406 1 95.06 86 THR A O 1
ATOM 695 N N . GLN A 1 87 ? 13.367 -8.859 -8.047 1 94.25 87 GLN A N 1
ATOM 696 C CA . GLN A 1 87 ? 13.781 -8.422 -9.375 1 94.25 87 GLN A CA 1
ATOM 697 C C . GLN A 1 87 ? 14.875 -7.359 -9.289 1 94.25 87 GLN A C 1
ATOM 699 O O . GLN A 1 87 ? 14.68 -6.309 -8.68 1 94.25 87 GLN A O 1
ATOM 704 N N . SER A 1 88 ? 15.914 -7.648 -9.977 1 94 88 SER A N 1
ATOM 705 C CA . SER A 1 88 ? 16.984 -6.66 -10.031 1 94 88 SER A CA 1
ATOM 706 C C . SER A 1 88 ? 16.688 -5.562 -11.039 1 94 88 SER A C 1
ATOM 708 O O . SER A 1 88 ? 16.281 -5.848 -12.172 1 94 88 SER A O 1
ATOM 710 N N . LEU A 1 89 ? 16.797 -4.383 -10.555 1 93.94 89 LEU A N 1
ATOM 711 C CA . LEU A 1 89 ? 16.625 -3.225 -11.422 1 93.94 89 LEU A CA 1
ATOM 712 C C . LEU A 1 89 ? 17.953 -2.598 -11.789 1 93.94 89 LEU A C 1
ATOM 714 O O . LEU A 1 89 ? 19.016 -3.174 -11.516 1 93.94 89 LEU A O 1
ATOM 718 N N . GLU A 1 90 ? 17.844 -1.51 -12.516 1 85.38 90 GLU A N 1
ATOM 719 C CA . GLU A 1 90 ? 19.062 -0.791 -12.844 1 85.38 90 GLU A CA 1
ATOM 720 C C . GLU A 1 90 ? 19.719 -0.211 -11.586 1 85.38 90 GLU A C 1
ATOM 722 O O . GLU A 1 90 ? 19.078 -0.104 -10.539 1 85.38 90 GLU A O 1
ATOM 727 N N . ASP A 1 91 ? 21.094 0.101 -11.594 1 84.75 91 ASP A N 1
ATOM 728 C CA . ASP A 1 91 ? 21.875 0.807 -10.57 1 84.75 91 ASP A CA 1
ATOM 729 C C . ASP A 1 91 ? 21.969 -0.019 -9.289 1 84.75 91 ASP A C 1
ATOM 731 O O . ASP A 1 91 ? 22.172 0.531 -8.203 1 84.75 91 ASP A O 1
ATOM 735 N N . GLY A 1 92 ? 21.562 -1.275 -9.43 1 88.56 92 GLY A N 1
ATOM 736 C CA . GLY A 1 92 ? 21.75 -2.141 -8.281 1 88.56 92 GLY A CA 1
ATOM 737 C C . GLY A 1 92 ? 20.547 -2.174 -7.352 1 88.56 92 GLY A C 1
ATOM 738 O O . GLY A 1 92 ? 20.609 -2.738 -6.258 1 88.56 92 GLY A O 1
ATOM 739 N N . ILE A 1 93 ? 19.484 -1.522 -7.699 1 91.25 93 ILE A N 1
ATOM 740 C CA . ILE A 1 93 ? 18.266 -1.518 -6.898 1 91.25 93 ILE A CA 1
ATOM 741 C C . ILE A 1 93 ? 17.5 -2.816 -7.125 1 91.25 93 ILE A C 1
ATOM 743 O O . ILE A 1 93 ? 17.453 -3.336 -8.242 1 91.25 93 ILE A O 1
ATOM 747 N N . ASN A 1 94 ? 16.984 -3.344 -5.977 1 95.19 94 ASN A N 1
ATOM 748 C CA . ASN A 1 94 ? 16.156 -4.535 -6.066 1 95.19 94 ASN A CA 1
ATOM 749 C C . ASN A 1 94 ? 14.703 -4.227 -5.73 1 95.19 94 ASN A C 1
ATOM 751 O O . ASN A 1 94 ? 14.422 -3.498 -4.777 1 95.19 94 ASN A O 1
ATOM 755 N N . LEU A 1 95 ? 13.859 -4.68 -6.59 1 96.94 95 LEU A N 1
ATOM 756 C CA . LEU A 1 95 ? 12.43 -4.664 -6.301 1 96.94 95 LEU A CA 1
ATOM 757 C C . LEU A 1 95 ? 11.969 -6.012 -5.746 1 96.94 95 LEU A C 1
ATOM 759 O O . LEU A 1 95 ? 12.172 -7.051 -6.383 1 96.94 95 LEU A O 1
ATOM 763 N N . GLN A 1 96 ? 11.391 -5.938 -4.551 1 97.12 96 GLN A N 1
ATOM 764 C CA . GLN A 1 96 ? 10.953 -7.16 -3.887 1 97.12 96 GLN A CA 1
ATOM 765 C C . GLN A 1 96 ? 9.43 -7.285 -3.918 1 97.12 96 GLN A C 1
ATOM 767 O O . GLN A 1 96 ? 8.719 -6.301 -3.715 1 97.12 96 GLN A O 1
ATOM 772 N N . LEU A 1 97 ? 8.984 -8.508 -4.152 1 98.06 97 LEU A N 1
ATOM 773 C CA . LEU A 1 97 ? 7.562 -8.828 -4.121 1 98.06 97 LEU A CA 1
ATOM 774 C C . LEU A 1 97 ? 7.273 -9.914 -3.092 1 98.06 97 LEU A C 1
ATOM 776 O O . LEU A 1 97 ? 7.934 -10.953 -3.084 1 98.06 97 LEU A O 1
ATOM 780 N N . LEU A 1 98 ? 6.355 -9.648 -2.217 1 97.44 98 LEU A N 1
ATOM 781 C CA . LEU A 1 98 ? 5.805 -10.664 -1.316 1 97.44 98 LEU A CA 1
ATOM 782 C C . LEU A 1 98 ? 4.309 -10.828 -1.536 1 97.44 98 LEU A C 1
ATOM 784 O O . LEU A 1 98 ? 3.551 -9.859 -1.454 1 97.44 98 LEU A O 1
ATOM 788 N N . VAL A 1 99 ? 3.934 -12.008 -1.911 1 97.88 99 VAL A N 1
ATOM 789 C CA . VAL A 1 99 ? 2.521 -12.375 -1.986 1 97.88 99 VAL A CA 1
ATOM 790 C C . VAL A 1 99 ? 2.18 -13.352 -0.862 1 97.88 99 VAL A C 1
ATOM 792 O O . VAL A 1 99 ? 2.713 -14.461 -0.813 1 97.88 99 VAL A O 1
ATOM 795 N N . GLU A 1 100 ? 1.237 -12.938 0.012 1 96.88 100 GLU A N 1
ATOM 796 C CA . GLU A 1 100 ? 1.021 -13.703 1.238 1 96.88 100 GLU A CA 1
ATOM 797 C C . GLU A 1 100 ? -0.467 -13.922 1.493 1 96.88 100 GLU A C 1
ATOM 799 O O . GLU A 1 100 ? -1.301 -13.109 1.087 1 96.88 100 GLU A O 1
ATOM 804 N N . LYS A 1 101 ? -0.726 -15.055 2.15 1 93.94 101 LYS A N 1
ATOM 805 C CA . LYS A 1 101 ? -2.059 -15.258 2.713 1 93.94 101 LYS A CA 1
ATOM 806 C C . LYS A 1 101 ? -2.33 -14.273 3.852 1 93.94 101 LYS A C 1
ATOM 808 O O . LYS A 1 101 ? -1.451 -14.016 4.676 1 93.94 101 LYS A O 1
ATOM 813 N N . ASP A 1 102 ? -3.482 -13.703 3.863 1 92.25 102 ASP A N 1
ATOM 814 C CA . ASP A 1 102 ? -3.85 -12.75 4.91 1 92.25 102 ASP A CA 1
ATOM 815 C C . ASP A 1 102 ? -4.363 -13.477 6.152 1 92.25 102 ASP A C 1
ATOM 817 O O . ASP A 1 102 ? -5.508 -13.93 6.184 1 92.25 102 ASP A O 1
ATOM 821 N N . PHE A 1 103 ? -3.607 -13.414 7.203 1 87.12 103 PHE A N 1
ATOM 822 C CA . PHE A 1 103 ? -3.979 -14.133 8.414 1 87.12 103 PHE A CA 1
ATOM 823 C C . PHE A 1 103 ? -4.633 -13.195 9.422 1 87.12 103 PHE A C 1
ATOM 825 O O . PHE A 1 103 ? -4.312 -12.008 9.469 1 87.12 103 PHE A O 1
ATOM 832 N N . GLN A 1 104 ? -5.492 -13.68 10.117 1 78.19 104 GLN A N 1
ATOM 833 C CA . GLN A 1 104 ? -6.145 -12.914 11.172 1 78.19 104 GLN A CA 1
ATOM 834 C C . GLN A 1 104 ? -5.145 -12.492 12.242 1 78.19 104 GLN A C 1
ATOM 836 O O . GLN A 1 104 ? -4.238 -13.25 12.594 1 78.19 104 GLN A O 1
ATOM 841 N N . CYS A 1 105 ? -5.301 -11.219 12.641 1 70.88 105 CYS A N 1
ATOM 842 C CA . CYS A 1 105 ? -4.406 -10.711 13.672 1 70.88 105 CYS A CA 1
ATOM 843 C C . CYS A 1 105 ? -4.789 -11.25 15.047 1 70.88 105 CYS A C 1
ATOM 845 O O . CYS A 1 105 ? -5.965 -11.492 15.32 1 70.88 105 CYS A O 1
ATOM 847 N N . LEU A 1 106 ? -3.756 -11.516 15.68 1 62.94 106 LEU A N 1
ATOM 848 C CA . LEU A 1 106 ? -4.016 -11.969 17.047 1 62.94 106 LEU A CA 1
ATOM 849 C C . LEU A 1 106 ? -4.68 -10.867 17.859 1 62.94 106 LEU A C 1
ATOM 851 O O . LEU A 1 106 ? -5.496 -11.148 18.734 1 62.94 106 LEU A O 1
ATOM 855 N N . HIS A 1 107 ? -4.23 -9.578 17.5 1 58.91 107 HIS A N 1
ATOM 856 C CA . HIS A 1 107 ? -4.902 -8.445 18.125 1 58.91 107 HIS A CA 1
ATOM 857 C C . HIS A 1 107 ? -5.867 -7.77 17.156 1 58.91 107 HIS A C 1
ATOM 859 O O . HIS A 1 107 ? -5.438 -7.156 16.172 1 58.91 107 HIS A O 1
ATOM 865 N N . LYS A 1 108 ? -7.047 -8.016 17.438 1 56.47 108 LYS A N 1
ATOM 866 C CA . LYS A 1 108 ? -8.094 -7.527 16.547 1 56.47 108 LYS A CA 1
ATOM 867 C C . LYS A 1 108 ? -8.047 -6.008 16.406 1 56.47 108 LYS A C 1
ATOM 869 O O . LYS A 1 108 ? -7.879 -5.301 17.406 1 56.47 108 LYS A O 1
ATOM 874 N N . ARG A 1 109 ? -7.719 -5.539 15.195 1 57.06 109 ARG A N 1
ATOM 875 C CA . ARG A 1 109 ? -7.738 -4.098 14.953 1 57.06 109 ARG A CA 1
ATOM 876 C C . ARG A 1 109 ? -9.164 -3.59 14.789 1 57.06 109 ARG A C 1
ATOM 878 O O . ARG A 1 109 ? -9.961 -4.188 14.062 1 57.06 109 ARG A O 1
ATOM 885 N N . PRO A 1 110 ? -9.539 -2.605 15.508 1 57.16 110 PRO A N 1
ATOM 886 C CA . PRO A 1 110 ? -10.883 -2.045 15.344 1 57.16 110 PRO A CA 1
ATOM 887 C C . PRO A 1 110 ? -11.195 -1.661 13.898 1 57.16 110 PRO A C 1
ATOM 889 O O . PRO A 1 110 ? -10.336 -1.107 13.211 1 57.16 110 PRO A O 1
ATOM 892 N N . GLY A 1 111 ? -12.297 -2.172 13.32 1 56.94 111 GLY A N 1
ATOM 893 C CA . GLY A 1 111 ? -12.812 -1.723 12.039 1 56.94 111 GLY A CA 1
ATOM 894 C C . GLY A 1 111 ? -12.422 -2.629 10.891 1 56.94 111 GLY A C 1
ATOM 895 O O . GLY A 1 111 ? -12.883 -2.438 9.758 1 56.94 111 GLY A O 1
ATOM 896 N N . GLU A 1 112 ? -11.469 -3.504 11.195 1 62.44 112 GLU A N 1
ATOM 897 C CA . GLU A 1 112 ? -11.109 -4.402 10.102 1 62.44 112 GLU A CA 1
ATOM 898 C C . GLU A 1 112 ? -11.906 -5.699 10.172 1 62.44 112 GLU A C 1
ATOM 900 O O . GLU A 1 112 ? -11.977 -6.336 11.219 1 62.44 112 GLU A O 1
ATOM 905 N N . ASN A 1 113 ? -12.805 -5.922 9.227 1 65.19 113 ASN A N 1
ATOM 906 C CA . ASN A 1 113 ? -13.477 -7.211 9.086 1 65.19 113 ASN A CA 1
ATOM 907 C C . ASN A 1 113 ? -12.516 -8.289 8.594 1 65.19 113 ASN A C 1
ATOM 909 O O . ASN A 1 113 ? -12.047 -8.234 7.453 1 65.19 113 ASN A O 1
ATOM 913 N N . GLU A 1 114 ? -12.242 -9.305 9.477 1 72.94 114 GLU A N 1
ATOM 914 C CA . GLU A 1 114 ? -11.227 -10.305 9.141 1 72.94 114 GLU A CA 1
ATOM 915 C C . GLU A 1 114 ? -11.852 -11.68 8.945 1 72.94 114 GLU A C 1
ATOM 917 O O . GLU A 1 114 ? -11.156 -12.695 9.008 1 72.94 114 GLU A O 1
ATOM 922 N N . THR A 1 115 ? -13.164 -11.719 8.719 1 72.06 115 THR A N 1
ATOM 923 C CA . THR A 1 115 ? -13.859 -12.992 8.641 1 72.06 115 THR A CA 1
ATOM 924 C C . THR A 1 115 ? -13.367 -13.805 7.445 1 72.06 115 THR A C 1
ATOM 926 O O . THR A 1 115 ? -13.367 -15.039 7.48 1 72.06 115 THR A O 1
ATOM 929 N N . ASP A 1 116 ? -12.875 -13.148 6.453 1 81.62 116 ASP A N 1
ATOM 930 C CA . ASP A 1 116 ? -12.414 -13.812 5.238 1 81.62 116 ASP A CA 1
ATOM 931 C C . ASP A 1 116 ? -10.898 -14.008 5.254 1 81.62 116 ASP A C 1
ATOM 933 O O . ASP A 1 116 ? -10.312 -14.406 4.25 1 81.62 116 ASP A O 1
ATOM 937 N N . ASN A 1 117 ? -10.328 -13.742 6.422 1 79.56 117 ASN A N 1
ATOM 938 C CA . ASN A 1 117 ? -8.891 -13.945 6.57 1 79.56 117 ASN A CA 1
ATOM 939 C C . ASN A 1 117 ? -8.57 -15.359 7.051 1 79.56 117 ASN A C 1
ATOM 941 O O . ASN A 1 117 ? -9.438 -16.047 7.59 1 79.56 117 ASN A O 1
ATOM 945 N N . PHE A 1 118 ? -7.375 -15.859 6.766 1 80.38 118 PHE A N 1
ATOM 946 C CA . PHE A 1 118 ? -6.93 -17.141 7.285 1 80.38 118 PHE A CA 1
ATOM 947 C C . PHE A 1 118 ? -6.793 -17.109 8.805 1 80.38 118 PHE A C 1
ATOM 949 O O . PHE A 1 118 ? -6.418 -16.078 9.367 1 80.38 118 PHE A O 1
ATOM 956 N N . PRO A 1 119 ? -7.18 -18.25 9.359 1 76.19 119 PRO A N 1
ATOM 957 C CA . PRO A 1 119 ? -6.953 -18.297 10.805 1 76.19 119 PRO A CA 1
ATOM 958 C C . PRO A 1 119 ? -5.488 -18.094 11.18 1 76.19 119 PRO A C 1
ATOM 960 O O . PRO A 1 119 ? -4.594 -18.5 10.438 1 76.19 119 PRO A O 1
ATOM 963 N N . ASN A 1 120 ? -5.25 -17.297 12.312 1 72.81 120 ASN A N 1
ATOM 964 C CA . ASN A 1 120 ? -3.879 -17.062 12.742 1 72.81 120 ASN A CA 1
ATOM 965 C C . ASN A 1 120 ? -3.176 -18.375 13.102 1 72.81 120 ASN A C 1
ATOM 967 O O . ASN A 1 120 ? -3.693 -19.156 13.883 1 72.81 120 ASN A O 1
ATOM 971 N N . PRO A 1 121 ? -2.051 -18.516 12.484 1 65.06 121 PRO A N 1
ATOM 972 C CA . PRO A 1 121 ? -1.369 -19.766 12.781 1 65.06 121 PRO A CA 1
ATOM 973 C C . PRO A 1 121 ? -0.926 -19.875 14.242 1 65.06 121 PRO A C 1
ATOM 975 O O . PRO A 1 121 ? -0.658 -20.969 14.727 1 65.06 121 PRO A O 1
ATOM 978 N N . GLN A 1 122 ? -0.683 -18.641 14.734 1 61.47 122 GLN A N 1
ATOM 979 C CA . GLN A 1 122 ? -0.228 -18.656 16.125 1 61.47 122 GLN A CA 1
ATOM 980 C C . GLN A 1 122 ? -1.403 -18.547 17.094 1 61.47 122 GLN A C 1
ATOM 982 O O . GLN A 1 122 ? -1.21 -18.469 18.297 1 61.47 122 GLN A O 1
ATOM 987 N N . ALA A 1 123 ? -2.465 -18.625 16.562 1 54.94 123 ALA A N 1
ATOM 988 C CA . ALA A 1 123 ? -3.586 -18.547 17.5 1 54.94 123 ALA A CA 1
ATOM 989 C C . ALA A 1 123 ? -3.775 -19.859 18.25 1 54.94 123 ALA A C 1
ATOM 991 O O . ALA A 1 123 ? -3.424 -20.922 17.75 1 54.94 123 ALA A O 1
ATOM 992 N N . MET B 1 1 ? 8.188 6.309 4.363 1 96 1 MET B N 1
ATOM 993 C CA . MET B 1 1 ? 6.75 6.254 4.582 1 96 1 MET B CA 1
ATOM 994 C C . MET B 1 1 ? 6.145 5.027 3.906 1 96 1 MET B C 1
ATOM 996 O O . MET B 1 1 ? 6.375 4.789 2.719 1 96 1 MET B O 1
ATOM 1000 N N . LYS B 1 2 ? 5.344 4.227 4.789 1 96.94 2 LYS B N 1
ATOM 1001 C CA . LYS B 1 2 ? 4.652 3.049 4.273 1 96.94 2 LYS B CA 1
ATOM 1002 C C . LYS B 1 2 ? 3.24 3.396 3.816 1 96.94 2 LYS B C 1
ATOM 1004 O O . LYS B 1 2 ? 2.533 4.148 4.488 1 96.94 2 LYS B O 1
ATOM 1009 N N . ILE B 1 3 ? 2.875 2.84 2.662 1 98.5 3 ILE B N 1
ATOM 1010 C CA . ILE B 1 3 ? 1.499 3.045 2.223 1 98.5 3 ILE B CA 1
ATOM 1011 C C . ILE B 1 3 ? 0.788 1.699 2.107 1 98.5 3 ILE B C 1
ATOM 1013 O O . ILE B 1 3 ? 1.357 0.731 1.597 1 98.5 3 ILE B O 1
ATOM 1017 N N . ARG B 1 4 ? -0.388 1.604 2.688 1 97.69 4 ARG B N 1
ATOM 1018 C CA . ARG B 1 4 ? -1.281 0.46 2.533 1 97.69 4 ARG B CA 1
ATOM 1019 C C . ARG B 1 4 ? -2.602 0.879 1.895 1 97.69 4 ARG B C 1
ATOM 1021 O O . ARG B 1 4 ? -3.188 1.895 2.275 1 97.69 4 ARG B O 1
ATOM 1028 N N . ILE B 1 5 ? -2.992 0.141 0.916 1 98.12 5 ILE B N 1
ATOM 1029 C CA . ILE B 1 5 ? -4.234 0.448 0.217 1 98.12 5 ILE B CA 1
ATOM 1030 C C . ILE B 1 5 ? -5.152 -0.771 0.241 1 98.12 5 ILE B C 1
ATOM 1032 O O . ILE B 1 5 ? -4.727 -1.887 -0.063 1 98.12 5 ILE B O 1
ATOM 1036 N N . HIS B 1 6 ? -6.406 -0.521 0.657 1 95.5 6 HIS B N 1
ATOM 1037 C CA . HIS B 1 6 ? -7.414 -1.574 0.684 1 95.5 6 HIS B CA 1
ATOM 1038 C C . HIS B 1 6 ? -8.82 -0.99 0.737 1 95.5 6 HIS B C 1
ATOM 1040 O O . HIS B 1 6 ? -9.102 -0.109 1.554 1 95.5 6 HIS B O 1
ATOM 1046 N N . ASN B 1 7 ? -9.734 -1.427 -0.098 1 92.25 7 ASN B N 1
ATOM 1047 C CA . ASN B 1 7 ? -11.141 -1.044 -0.056 1 92.25 7 ASN B CA 1
ATOM 1048 C C . ASN B 1 7 ? -11.305 0.471 0.017 1 92.25 7 ASN B C 1
ATOM 1050 O O . ASN B 1 7 ? -12.023 0.98 0.882 1 92.25 7 ASN B O 1
ATOM 1054 N N . ASN B 1 8 ? -10.688 1.229 -0.841 1 94.81 8 ASN B N 1
ATOM 1055 C CA . ASN B 1 8 ? -10.773 2.68 -0.976 1 94.81 8 ASN B CA 1
ATOM 1056 C C . ASN B 1 8 ? -10.273 3.387 0.281 1 94.81 8 ASN B C 1
ATOM 1058 O O . ASN B 1 8 ? -10.828 4.41 0.685 1 94.81 8 ASN B O 1
ATOM 1062 N N . THR B 1 9 ? -9.383 2.732 0.947 1 96.62 9 THR B N 1
ATOM 1063 C CA . THR B 1 9 ? -8.711 3.316 2.105 1 96.62 9 THR B CA 1
ATOM 1064 C C . THR B 1 9 ? -7.207 3.402 1.874 1 96.62 9 THR B C 1
ATOM 1066 O O . THR B 1 9 ? -6.59 2.443 1.402 1 96.62 9 THR B O 1
ATOM 1069 N N . ILE B 1 10 ? -6.719 4.543 2.105 1 98.38 10 ILE B N 1
ATOM 1070 C CA . ILE B 1 10 ? -5.273 4.758 2.113 1 98.38 10 ILE B CA 1
ATOM 1071 C C . ILE B 1 10 ? -4.781 4.906 3.551 1 98.38 10 ILE B C 1
ATOM 1073 O O . ILE B 1 10 ? -5.285 5.742 4.301 1 98.38 10 ILE B O 1
ATOM 1077 N N . ARG B 1 11 ? -3.875 4.09 3.895 1 97.94 11 ARG B N 1
ATOM 1078 C CA . ARG B 1 11 ? -3.227 4.223 5.195 1 97.94 11 ARG B CA 1
ATOM 1079 C C . ARG B 1 11 ? -1.735 4.5 5.039 1 97.94 11 ARG B C 1
ATOM 1081 O O . ARG B 1 11 ? -1.032 3.768 4.34 1 97.94 11 ARG B O 1
ATOM 1088 N N . LEU B 1 12 ? -1.293 5.562 5.617 1 98.31 12 LEU B N 1
ATOM 1089 C CA . LEU B 1 12 ? 0.125 5.898 5.66 1 98.31 12 LEU B CA 1
ATOM 1090 C C . LEU B 1 12 ? 0.677 5.754 7.074 1 98.31 12 LEU B C 1
ATOM 1092 O O . LEU B 1 12 ? 0.074 6.238 8.031 1 98.31 12 LEU B O 1
ATOM 1096 N N . ARG B 1 13 ? 1.8 5.105 7.188 1 96.56 13 ARG B N 1
ATOM 1097 C CA . ARG B 1 13 ? 2.502 5 8.461 1 96.56 13 ARG B CA 1
ATOM 1098 C C . ARG B 1 13 ? 3.881 5.645 8.383 1 96.56 13 ARG B C 1
ATOM 1100 O O . ARG B 1 13 ? 4.676 5.312 7.5 1 96.56 13 ARG B O 1
ATOM 1107 N N . LEU B 1 14 ? 4.086 6.52 9.305 1 96.81 14 LEU B N 1
ATOM 1108 C CA . LEU B 1 14 ? 5.305 7.32 9.266 1 96.81 14 LEU B CA 1
ATOM 1109 C C . LEU B 1 14 ? 6.18 7.035 10.484 1 96.81 14 LEU B C 1
ATOM 1111 O O . LEU B 1 14 ? 5.684 6.969 11.609 1 96.81 14 LEU B O 1
ATOM 1115 N N . SER B 1 15 ? 7.457 6.848 10.242 1 94.19 15 SER B N 1
ATOM 1116 C CA . SER B 1 15 ? 8.438 6.715 11.312 1 94.19 15 SER B CA 1
ATOM 1117 C C . SER B 1 15 ? 8.648 8.039 12.039 1 94.19 15 SER B C 1
ATOM 1119 O O . SER B 1 15 ? 8.109 9.07 11.633 1 94.19 15 SER B O 1
ATOM 1121 N N . MET B 1 16 ? 9.453 8.008 13.125 1 93.38 16 MET B N 1
ATOM 1122 C CA . MET B 1 16 ? 9.727 9.211 13.914 1 93.38 16 MET B CA 1
ATOM 1123 C C . MET B 1 16 ? 10.391 10.281 13.055 1 93.38 16 MET B C 1
ATOM 1125 O O . MET B 1 16 ? 9.977 11.445 13.062 1 93.38 16 MET B O 1
ATOM 1129 N N . SER B 1 17 ? 11.367 9.914 12.312 1 95.56 17 SER B N 1
ATOM 1130 C CA . SER B 1 17 ? 12.086 10.859 11.461 1 95.56 17 SER B CA 1
ATOM 1131 C C . SER B 1 17 ? 11.18 11.43 10.375 1 95.56 17 SER B C 1
ATOM 1133 O O . SER B 1 17 ? 11.289 12.602 10.016 1 95.56 17 SER B O 1
ATOM 1135 N N . GLU B 1 18 ? 10.281 10.68 9.867 1 96.25 18 GLU B N 1
ATOM 1136 C CA . GLU B 1 18 ? 9.359 11.109 8.812 1 96.25 18 GLU B CA 1
ATOM 1137 C C . GLU B 1 18 ? 8.328 12.094 9.359 1 96.25 18 GLU B C 1
ATOM 1139 O O . GLU B 1 18 ? 7.969 13.062 8.68 1 96.25 18 GLU B O 1
ATOM 1144 N N . VAL B 1 19 ? 7.875 11.812 10.562 1 96.38 19 VAL B N 1
ATOM 1145 C CA . VAL B 1 19 ? 6.949 12.742 11.203 1 96.38 19 VAL B CA 1
ATOM 1146 C C . VAL B 1 19 ? 7.629 14.086 11.414 1 96.38 19 VAL B C 1
ATOM 1148 O O . VAL B 1 19 ? 7.043 15.141 11.141 1 96.38 19 VAL B O 1
ATOM 1151 N N . GLU B 1 20 ? 8.789 14.023 11.898 1 94.88 20 GLU B N 1
ATOM 1152 C CA . GLU B 1 20 ? 9.57 15.25 12.094 1 94.88 20 GLU B CA 1
ATOM 1153 C C . GLU B 1 20 ? 9.758 15.992 10.773 1 94.88 20 GLU B C 1
ATOM 1155 O O . GLU B 1 20 ? 9.578 17.219 10.711 1 94.88 20 GLU B O 1
ATOM 1160 N N . GLN B 1 21 ? 10.102 15.242 9.781 1 96.81 21 GLN B N 1
ATOM 1161 C CA . GLN B 1 21 ? 10.32 15.844 8.469 1 96.81 21 GLN B CA 1
ATOM 1162 C C . GLN B 1 21 ? 9.047 16.5 7.949 1 96.81 21 GLN B C 1
ATOM 1164 O O . GLN B 1 21 ? 9.094 17.609 7.414 1 96.81 21 GLN B O 1
ATOM 1169 N N . LEU B 1 22 ? 7.953 15.852 8.086 1 97.19 22 LEU B N 1
ATOM 1170 C CA . LEU B 1 22 ? 6.684 16.391 7.609 1 97.19 22 LEU B CA 1
ATOM 1171 C C . LEU B 1 22 ? 6.312 17.656 8.367 1 97.19 22 LEU B C 1
ATOM 1173 O O . LEU B 1 22 ? 5.828 18.625 7.77 1 97.19 22 LEU B O 1
ATOM 1177 N N . SER B 1 23 ? 6.543 17.656 9.602 1 94.12 23 SER B N 1
ATOM 1178 C CA . SER B 1 23 ? 6.176 18.797 10.43 1 94.12 23 SER B CA 1
ATOM 1179 C C . SER B 1 23 ? 7.109 19.969 10.188 1 94.12 23 SER B C 1
ATOM 1181 O O . SER B 1 23 ? 6.688 21.125 10.25 1 94.12 23 SER B O 1
ATOM 1183 N N . GLU B 1 24 ? 8.312 19.672 9.836 1 92.75 24 GLU B N 1
ATOM 1184 C CA . GLU B 1 24 ? 9.32 20.719 9.711 1 92.75 24 GLU B CA 1
ATOM 1185 C C . GLU B 1 24 ? 9.453 21.188 8.258 1 92.75 24 GLU B C 1
ATOM 1187 O O . GLU B 1 24 ? 9.547 22.391 7.992 1 92.75 24 GLU B O 1
ATOM 1192 N N . LYS B 1 25 ? 9.531 20.203 7.348 1 90.12 25 LYS B N 1
ATOM 1193 C CA . LYS B 1 25 ? 9.781 20.516 5.941 1 90.12 25 LYS B CA 1
ATOM 1194 C C . LYS B 1 25 ? 8.484 20.453 5.133 1 90.12 25 LYS B C 1
ATOM 1196 O O . LYS B 1 25 ? 8.484 20.734 3.934 1 90.12 25 LYS B O 1
ATOM 1201 N N . ASN B 1 26 ? 7.469 19.984 5.691 1 94.25 26 ASN B N 1
ATOM 1202 C CA . ASN B 1 26 ? 6.094 20.047 5.207 1 94.25 26 ASN B CA 1
ATOM 1203 C C . ASN B 1 26 ? 5.863 19.078 4.047 1 94.25 26 ASN B C 1
ATOM 1205 O O . ASN B 1 26 ? 4.902 19.234 3.291 1 94.25 26 ASN B O 1
ATOM 1209 N N . GLU B 1 27 ? 6.859 18.188 3.824 1 97.5 27 GLU B N 1
ATOM 1210 C CA . GLU B 1 27 ? 6.613 17.25 2.738 1 97.5 27 GLU B CA 1
ATOM 1211 C C . GLU B 1 27 ? 7.488 16 2.881 1 97.5 27 GLU B C 1
ATOM 1213 O O . GLU B 1 27 ? 8.648 16.094 3.287 1 97.5 27 GLU B O 1
ATOM 1218 N N . ILE B 1 28 ? 6.953 14.883 2.551 1 97.69 28 ILE B N 1
ATOM 1219 C CA . ILE B 1 28 ? 7.691 13.633 2.402 1 97.69 28 ILE B CA 1
ATOM 1220 C C . ILE B 1 28 ? 7.203 12.891 1.16 1 97.69 28 ILE B C 1
ATOM 1222 O O . ILE B 1 28 ? 6.027 12.969 0.802 1 97.69 28 ILE B O 1
ATOM 1226 N N . LYS B 1 29 ? 8.172 12.203 0.513 1 97.5 29 LYS B N 1
ATOM 1227 C CA . LYS B 1 29 ? 7.895 11.531 -0.754 1 97.5 29 LYS B CA 1
ATOM 1228 C C . LYS B 1 29 ? 8.57 10.172 -0.811 1 97.5 29 LYS B C 1
ATOM 1230 O O . LYS B 1 29 ? 9.68 10 -0.297 1 97.5 29 LYS B O 1
ATOM 1235 N N . GLU B 1 30 ? 7.922 9.188 -1.3 1 97.56 30 GLU B N 1
ATOM 1236 C CA . GLU B 1 30 ? 8.469 7.855 -1.549 1 97.56 30 GLU B CA 1
ATOM 1237 C C . GLU B 1 30 ? 8.297 7.453 -3.01 1 97.56 30 GLU B C 1
ATOM 1239 O O . GLU B 1 30 ? 7.383 7.93 -3.688 1 97.56 30 GLU B O 1
ATOM 1244 N N . GLU B 1 31 ? 9.203 6.637 -3.41 1 96.81 31 GLU B N 1
ATOM 1245 C CA . GLU B 1 31 ? 9.203 6.18 -4.797 1 96.81 31 GLU B CA 1
ATOM 1246 C C . GLU B 1 31 ? 9.359 4.664 -4.879 1 96.81 31 GLU B C 1
ATOM 1248 O O . GLU B 1 31 ? 10.156 4.078 -4.145 1 96.81 31 GLU B O 1
ATOM 1253 N N . LEU B 1 32 ? 8.531 4.023 -5.695 1 97.56 32 LEU B N 1
ATOM 1254 C CA . LEU B 1 32 ? 8.664 2.621 -6.07 1 97.56 32 LEU B CA 1
ATOM 1255 C C . LEU B 1 32 ? 9.125 2.482 -7.516 1 97.56 32 LEU B C 1
ATOM 1257 O O . LEU B 1 32 ? 8.406 2.861 -8.445 1 97.56 32 LEU B O 1
ATOM 1261 N N . LYS B 1 33 ? 10.242 1.895 -7.703 1 96.25 33 LYS B N 1
ATOM 1262 C CA . LYS B 1 33 ? 10.812 1.791 -9.039 1 96.25 33 LYS B CA 1
ATOM 1263 C C . LYS B 1 33 ? 10.406 0.485 -9.711 1 96.25 33 LYS B C 1
ATOM 1265 O O . LYS B 1 33 ? 10.281 -0.548 -9.055 1 96.25 33 LYS B O 1
ATOM 1270 N N . PHE B 1 34 ? 10.273 0.545 -10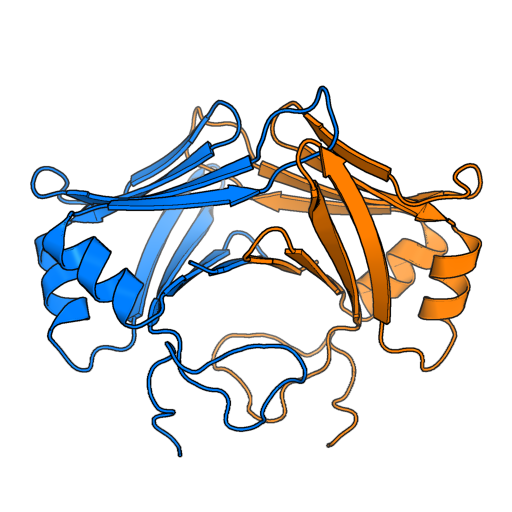.992 1 96.38 34 PHE B N 1
ATOM 1271 C CA . PHE B 1 34 ? 9.938 -0.614 -11.812 1 96.38 34 PHE B CA 1
ATOM 1272 C C . PHE B 1 34 ? 11.008 -0.851 -12.867 1 96.38 34 PHE B C 1
ATOM 1274 O O . PHE B 1 34 ? 11.859 0.009 -13.102 1 96.38 34 PHE B O 1
ATOM 1281 N N . PRO B 1 35 ? 10.992 -2.033 -13.461 1 93.38 35 PRO B N 1
ATOM 1282 C CA . PRO B 1 35 ? 11.953 -2.271 -14.539 1 93.38 35 PRO B CA 1
ATOM 1283 C C . PRO B 1 35 ? 11.758 -1.329 -15.727 1 93.38 35 PRO B C 1
ATOM 1285 O O . PRO B 1 35 ? 10.625 -1.006 -16.078 1 93.38 35 PRO B O 1
ATOM 1288 N N . SER B 1 36 ? 12.891 -0.947 -16.297 1 91.69 36 SER B N 1
ATOM 1289 C CA . SER B 1 36 ? 12.82 -0.128 -17.5 1 91.69 36 SER B CA 1
ATOM 1290 C C . SER B 1 36 ? 11.984 -0.807 -18.594 1 91.69 36 SER B C 1
ATOM 1292 O O . SER B 1 36 ? 12.039 -2.027 -18.75 1 91.69 36 SER B O 1
ATOM 1294 N N . PRO B 1 37 ? 11.156 -0.042 -19.297 1 94.44 37 PRO B N 1
ATOM 1295 C CA . PRO B 1 37 ? 11.094 1.42 -19.359 1 94.44 37 PRO B CA 1
ATOM 1296 C C . PRO B 1 37 ? 9.945 1.994 -18.531 1 94.44 37 PRO B C 1
ATOM 1298 O O . PRO B 1 37 ? 9.484 3.107 -18.797 1 94.44 37 PRO B O 1
ATOM 1301 N N . TYR B 1 38 ? 9.438 1.234 -17.625 1 95.19 38 TYR B N 1
ATOM 1302 C CA . TYR B 1 38 ? 8.281 1.693 -16.859 1 95.19 38 TYR B CA 1
ATOM 1303 C C . TYR B 1 38 ? 8.664 2.797 -15.883 1 95.19 38 TYR B C 1
ATOM 1305 O O . TYR B 1 38 ? 9.727 2.742 -15.2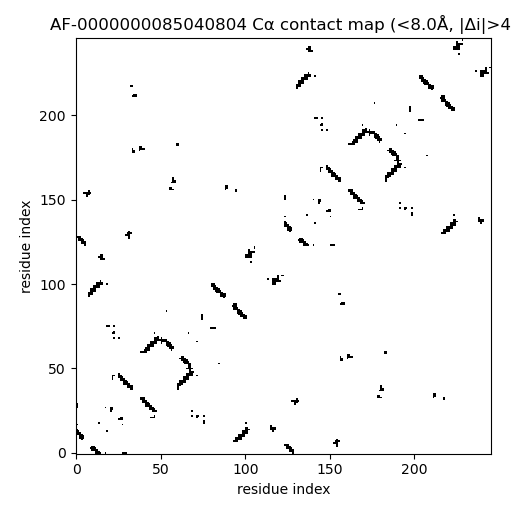66 1 95.19 38 TYR B O 1
ATOM 1313 N N . PRO B 1 39 ? 7.781 3.807 -15.797 1 95.88 39 PRO B N 1
ATOM 1314 C CA . PRO B 1 39 ? 8.055 4.867 -14.828 1 95.88 39 PRO B CA 1
ATOM 1315 C C . PRO B 1 39 ? 7.922 4.398 -13.383 1 95.88 39 PRO B C 1
ATOM 1317 O O . PRO B 1 39 ? 7.41 3.303 -13.125 1 95.88 39 PRO B O 1
ATOM 1320 N N . SER B 1 40 ? 8.359 5.184 -12.445 1 96.81 40 SER B N 1
ATOM 1321 C CA . SER B 1 40 ? 8.18 4.895 -11.031 1 96.81 40 SER B CA 1
ATOM 1322 C C . SER B 1 40 ? 6.773 5.258 -10.57 1 96.81 40 SER B C 1
ATOM 1324 O O . SER B 1 40 ? 6.121 6.121 -11.156 1 96.81 40 SER B O 1
ATOM 1326 N N . PHE B 1 41 ? 6.34 4.57 -9.586 1 98.31 41 PHE B N 1
ATOM 1327 C CA . PHE B 1 41 ? 5.168 4.965 -8.812 1 98.31 41 PHE B CA 1
ATOM 1328 C C . PHE B 1 41 ? 5.57 5.809 -7.605 1 98.31 41 PHE B C 1
ATOM 1330 O O . PHE B 1 41 ? 6.438 5.41 -6.828 1 98.31 41 PHE B O 1
ATOM 1337 N N . ILE B 1 42 ? 4.895 7.004 -7.508 1 98.31 42 ILE B N 1
ATOM 1338 C CA . ILE B 1 42 ? 5.297 7.934 -6.461 1 98.31 42 ILE B CA 1
ATOM 1339 C C . ILE B 1 42 ? 4.105 8.242 -5.559 1 98.31 42 ILE B C 1
ATOM 1341 O O . ILE B 1 42 ? 2.971 8.344 -6.031 1 98.31 42 ILE B O 1
ATOM 1345 N N . TYR B 1 43 ? 4.34 8.367 -4.266 1 98.75 43 TYR B N 1
ATOM 1346 C CA . TYR B 1 43 ? 3.342 8.938 -3.369 1 98.75 43 TYR B CA 1
ATOM 1347 C C . TYR B 1 43 ? 3.973 9.953 -2.428 1 98.75 43 TYR B C 1
ATOM 1349 O O . TYR B 1 43 ? 5.102 9.766 -1.967 1 98.75 43 TYR B O 1
ATOM 1357 N N . ASN B 1 44 ? 3.244 10.992 -2.293 1 98.31 44 ASN B N 1
ATOM 1358 C CA . ASN B 1 44 ? 3.734 12.148 -1.552 1 98.31 44 ASN B CA 1
ATOM 1359 C C . ASN B 1 44 ? 2.701 12.648 -0.547 1 98.31 44 ASN B C 1
ATOM 1361 O O . ASN B 1 44 ? 1.501 12.641 -0.827 1 98.31 44 ASN B O 1
ATOM 1365 N N . LEU B 1 45 ? 3.174 13.07 0.647 1 98.5 45 LEU B N 1
ATOM 1366 C CA . LEU B 1 45 ? 2.379 13.672 1.71 1 98.5 45 LEU B CA 1
ATOM 1367 C C . LEU B 1 45 ? 2.895 15.07 2.047 1 98.5 45 LEU B C 1
ATOM 1369 O O . LEU B 1 45 ? 4.074 15.242 2.367 1 98.5 45 LEU B O 1
ATOM 1373 N N . LYS B 1 46 ? 1.93 16.016 1.95 1 98.19 46 LYS B N 1
ATOM 1374 C CA . LYS B 1 46 ? 2.297 17.406 2.186 1 98.19 46 LYS B CA 1
ATOM 1375 C C . LYS B 1 46 ? 1.457 18.016 3.305 1 98.19 46 LYS B C 1
ATOM 1377 O O . LYS B 1 46 ? 0.263 17.734 3.42 1 98.19 46 LYS B O 1
ATOM 1382 N N . ALA B 1 47 ? 2.119 18.797 4.113 1 97.56 47 ALA B N 1
ATOM 1383 C CA . ALA B 1 47 ? 1.458 19.672 5.074 1 97.56 47 ALA B CA 1
ATOM 1384 C C . ALA B 1 47 ? 1.463 21.125 4.582 1 97.56 47 ALA B C 1
ATOM 1386 O O . ALA B 1 47 ? 2.527 21.719 4.379 1 97.56 47 ALA B O 1
ATOM 1387 N N . SER B 1 48 ? 0.278 21.641 4.383 1 95.88 48 SER B N 1
ATOM 1388 C CA . SER B 1 48 ? 0.219 22.953 3.758 1 95.88 48 SER B CA 1
ATOM 1389 C C . SER B 1 48 ? -0.523 23.953 4.641 1 95.88 48 SER B C 1
ATOM 1391 O O . SER B 1 48 ? -1.632 23.672 5.105 1 95.88 48 SER B O 1
ATOM 1393 N N . ALA B 1 49 ? 0.024 25.141 4.777 1 93.06 49 ALA B N 1
ATOM 1394 C CA . ALA B 1 49 ? -0.631 26.203 5.523 1 93.06 49 ALA B CA 1
ATOM 1395 C C . ALA B 1 49 ? -1.786 26.812 4.727 1 93.06 49 ALA B C 1
ATOM 1397 O O . ALA B 1 49 ? -2.686 27.438 5.297 1 93.06 49 ALA B O 1
ATOM 1398 N N . LYS B 1 50 ? -1.749 26.625 3.473 1 91.62 50 LYS B N 1
ATOM 1399 C CA . LYS B 1 50 ? -2.752 27.203 2.586 1 91.62 50 LYS B CA 1
ATOM 1400 C C . LYS B 1 50 ? -3.996 26.328 2.512 1 91.62 50 LYS B C 1
ATOM 1402 O O . LYS B 1 50 ? -5.105 26.828 2.32 1 91.62 50 LYS B O 1
ATOM 1407 N N . GLU B 1 51 ? -3.781 25.078 2.664 1 87.94 51 GLU B N 1
ATOM 1408 C CA . GLU B 1 51 ? -4.891 24.125 2.566 1 87.94 51 GLU B CA 1
ATOM 1409 C C . GLU B 1 51 ? -5.656 24.031 3.885 1 87.94 51 GLU B C 1
ATOM 1411 O O . GLU B 1 51 ? -5.051 23.891 4.949 1 87.94 51 GLU B O 1
ATOM 1416 N N . LYS B 1 52 ? -6.969 24.188 3.76 1 90.69 52 LYS B N 1
ATOM 1417 C CA . LYS B 1 52 ? -7.801 24.109 4.957 1 90.69 52 LYS B CA 1
ATOM 1418 C C . LYS B 1 52 ? -8.422 22.719 5.094 1 90.69 52 LYS B C 1
ATOM 1420 O O . LYS B 1 52 ? -8.891 22.344 6.172 1 90.69 52 LYS B O 1
ATOM 1425 N N . PHE B 1 53 ? -8.344 22.031 3.883 1 92.31 53 PHE B N 1
ATOM 1426 C CA . PHE B 1 53 ? -8.984 20.719 3.861 1 92.31 53 PHE B CA 1
ATOM 1427 C C . PHE B 1 53 ? -8.078 19.688 3.18 1 92.31 53 PHE B C 1
ATOM 1429 O O . PHE B 1 53 ? -7.102 20.062 2.527 1 92.31 53 PHE B O 1
ATOM 1436 N N . LEU B 1 54 ? -8.383 18.406 3.361 1 94.56 54 LEU B N 1
ATOM 1437 C CA . LEU B 1 54 ? -7.699 17.297 2.703 1 94.56 54 LEU B CA 1
ATOM 1438 C C . LEU B 1 54 ? -7.809 17.422 1.187 1 94.56 54 LEU B C 1
ATOM 1440 O O . LEU B 1 54 ? -8.875 17.734 0.659 1 94.56 54 LEU B O 1
ATOM 1444 N N . SER B 1 55 ? -6.727 17.25 0.535 1 94.44 55 SER B N 1
ATOM 1445 C CA . SER B 1 55 ? -6.715 17.078 -0.914 1 94.44 55 SER B CA 1
ATOM 1446 C C . SER B 1 55 ? -6.035 15.773 -1.308 1 94.44 55 SER B C 1
ATOM 1448 O O . SER B 1 55 ? -4.934 15.477 -0.842 1 94.44 55 SER B O 1
ATOM 1450 N N . LEU B 1 56 ? -6.715 14.984 -2.064 1 96.5 56 LEU B N 1
ATOM 1451 C CA . LEU B 1 56 ? -6.207 13.727 -2.604 1 96.5 56 LEU B CA 1
ATOM 1452 C C . LEU B 1 56 ? -6.27 13.727 -4.129 1 96.5 56 LEU B C 1
ATOM 1454 O O . LEU B 1 56 ? -7.348 13.859 -4.707 1 96.5 56 LEU B O 1
ATOM 1458 N N . THR B 1 57 ? -5.129 13.547 -4.789 1 96.44 57 THR B N 1
ATOM 1459 C CA . THR B 1 57 ? -5.098 13.523 -6.25 1 96.44 57 THR B CA 1
ATOM 1460 C C . THR B 1 57 ? -4.254 12.359 -6.754 1 96.44 57 THR B C 1
ATOM 1462 O O . THR B 1 57 ? -3.412 11.836 -6.023 1 96.44 57 THR B O 1
ATOM 1465 N N . PHE B 1 58 ? -4.539 11.961 -7.934 1 98.06 58 PHE B N 1
ATOM 1466 C CA . PHE B 1 58 ? -3.748 10.961 -8.641 1 98.06 58 PHE B CA 1
ATOM 1467 C C . PHE B 1 58 ? -3.533 11.375 -10.094 1 98.06 58 PHE B C 1
ATOM 1469 O O . PHE B 1 58 ? -4.488 11.461 -10.867 1 98.06 58 PHE B O 1
ATOM 1476 N N . ALA B 1 59 ? -2.275 11.633 -10.383 1 96.75 59 ALA B N 1
ATOM 1477 C CA . ALA B 1 59 ? -1.914 12.055 -11.727 1 96.75 59 ALA B CA 1
ATOM 1478 C C . ALA B 1 59 ? -0.484 11.648 -12.07 1 96.75 59 ALA B C 1
ATOM 1480 O O . ALA B 1 59 ? 0.41 11.734 -11.219 1 96.75 59 ALA B O 1
ATOM 1481 N N . GLU B 1 60 ? -0.295 11.164 -13.32 1 94.81 60 GLU B N 1
ATOM 1482 C CA . GLU B 1 60 ? 1.027 10.852 -13.852 1 94.81 60 GLU B CA 1
ATOM 1483 C C . GLU B 1 60 ? 1.771 9.875 -12.938 1 94.81 60 GLU B C 1
ATOM 1485 O O . GLU B 1 60 ? 2.941 10.094 -12.609 1 94.81 60 GLU B O 1
ATOM 1490 N N . GLY B 1 61 ? 1.076 8.938 -12.383 1 96.69 61 GLY B N 1
ATOM 1491 C CA . GLY B 1 61 ? 1.686 7.879 -11.594 1 96.69 61 GLY B CA 1
ATOM 1492 C C . GLY B 1 61 ? 2.006 8.297 -10.172 1 96.69 61 GLY B C 1
ATOM 1493 O O . GLY B 1 61 ? 2.783 7.633 -9.484 1 96.69 61 GLY B O 1
ATOM 1494 N N . GLU B 1 62 ? 1.398 9.414 -9.719 1 97.88 62 GLU B N 1
ATOM 1495 C CA . GLU B 1 62 ? 1.704 9.914 -8.383 1 97.88 62 GLU B CA 1
ATOM 1496 C C . GLU B 1 62 ? 0.43 10.133 -7.57 1 97.88 62 GLU B C 1
ATOM 1498 O O . GLU B 1 62 ? -0.477 10.844 -8.008 1 97.88 62 GLU B O 1
ATOM 1503 N N . ILE B 1 63 ? 0.411 9.516 -6.438 1 98.5 63 ILE B N 1
ATOM 1504 C CA . ILE B 1 63 ? -0.592 9.867 -5.438 1 98.5 63 ILE B CA 1
ATOM 1505 C C . ILE B 1 63 ? -0.1 11.047 -4.602 1 98.5 63 ILE B C 1
ATOM 1507 O O . ILE B 1 63 ? 0.95 10.961 -3.961 1 98.5 63 ILE B O 1
ATOM 1511 N N . SER B 1 64 ? -0.869 12.125 -4.602 1 98.19 64 SER B N 1
ATOM 1512 C CA . SER B 1 64 ? -0.518 13.305 -3.82 1 98.19 64 SER B CA 1
ATOM 1513 C C . SER B 1 64 ? -1.56 13.586 -2.742 1 98.19 64 SER B C 1
ATOM 1515 O O . SER B 1 64 ? -2.752 13.688 -3.037 1 98.19 64 SER B O 1
ATOM 1517 N N . ILE B 1 65 ? -1.086 13.711 -1.551 1 98.19 65 ILE B N 1
ATOM 1518 C CA . ILE B 1 65 ? -1.946 13.953 -0.397 1 98.19 65 ILE B CA 1
ATOM 1519 C C . ILE B 1 65 ? -1.522 15.242 0.303 1 98.19 65 ILE B C 1
ATOM 1521 O O . ILE B 1 65 ? -0.338 15.438 0.583 1 98.19 65 ILE B O 1
ATOM 1525 N N . SER B 1 66 ? -2.486 16.062 0.553 1 97.75 66 SER B N 1
ATOM 1526 C CA . SER B 1 66 ? -2.197 17.312 1.254 1 97.75 66 SER B CA 1
ATOM 1527 C C . SER B 1 66 ? -3.137 17.516 2.438 1 97.75 66 SER B C 1
ATOM 1529 O O . SER B 1 66 ? -4.352 17.359 2.303 1 97.75 66 SER B O 1
ATOM 1531 N N . LEU B 1 67 ? -2.551 17.844 3.576 1 97.69 67 LEU B N 1
ATOM 1532 C CA . LEU B 1 67 ? -3.277 18.109 4.812 1 97.69 67 LEU B CA 1
ATOM 1533 C C . LEU B 1 67 ? -2.969 19.516 5.328 1 97.69 67 LEU B C 1
ATOM 1535 O O . LEU B 1 67 ? -1.886 20.047 5.078 1 97.69 67 LEU B O 1
ATOM 1539 N N . PRO B 1 68 ? -3.902 20.094 6.109 1 97.38 68 PRO B N 1
ATOM 1540 C CA . PRO B 1 68 ? -3.588 21.375 6.746 1 97.38 68 PRO B CA 1
ATOM 1541 C C . PRO B 1 68 ? -2.393 21.297 7.691 1 97.38 68 PRO B C 1
ATOM 1543 O O . PRO B 1 68 ? -2.301 20.359 8.492 1 97.38 68 PRO B O 1
ATOM 1546 N N . LEU B 1 69 ? -1.563 22.25 7.621 1 96.81 69 LEU B N 1
ATOM 1547 C CA . LEU B 1 69 ? -0.348 22.266 8.43 1 96.81 69 LEU B CA 1
ATOM 1548 C C . LEU B 1 69 ? -0.682 22.219 9.914 1 96.81 69 LEU B C 1
ATOM 1550 O O . LEU B 1 69 ? 0.005 21.562 10.695 1 96.81 69 LEU B O 1
ATOM 1554 N N . SER B 1 70 ? -1.658 22.969 10.328 1 95.62 70 SER B N 1
ATOM 1555 C CA . SER B 1 70 ? -2.037 23.031 11.734 1 95.62 70 SER B CA 1
ATOM 1556 C C . SER B 1 70 ? -2.389 21.641 12.273 1 95.62 70 SER B C 1
ATOM 1558 O O . SER B 1 70 ? -1.997 21.281 13.383 1 95.62 70 SER B O 1
ATOM 1560 N N . GLU B 1 71 ? -3.074 20.906 11.484 1 96.44 71 GLU B N 1
ATOM 1561 C CA . GLU B 1 71 ? -3.463 19.547 11.883 1 96.44 71 GLU B CA 1
ATOM 1562 C C . GLU B 1 71 ? -2.246 18.641 12 1 96.44 71 GLU B C 1
ATOM 1564 O O . GLU B 1 71 ? -2.145 17.844 12.938 1 96.44 71 GLU B O 1
ATOM 1569 N N . VAL B 1 72 ? -1.373 18.766 11.078 1 97.31 72 VAL B N 1
ATOM 1570 C CA . VAL B 1 72 ? -0.161 17.953 11.07 1 97.31 72 VAL B CA 1
ATOM 1571 C C . VAL B 1 72 ? 0.699 18.281 12.281 1 97.31 72 VAL B C 1
ATOM 1573 O O . VAL B 1 72 ? 1.227 17.391 12.945 1 97.31 72 VAL B O 1
ATOM 1576 N N . LYS B 1 73 ? 0.849 19.484 12.57 1 96.31 73 LYS B N 1
ATOM 1577 C CA . LYS B 1 73 ? 1.655 19.906 13.719 1 96.31 73 LYS B CA 1
ATOM 1578 C C . LYS B 1 73 ? 1.053 19.406 15.023 1 96.31 73 LYS B C 1
ATOM 1580 O O . LYS B 1 73 ? 1.775 18.938 15.914 1 96.31 73 LYS B O 1
ATOM 1585 N N . ASP B 1 74 ? -0.235 19.594 15.117 1 96.25 74 ASP B N 1
ATOM 1586 C CA . ASP B 1 74 ? -0.905 19.078 16.297 1 96.25 74 ASP B CA 1
ATOM 1587 C C . ASP B 1 74 ? -0.648 17.578 16.469 1 96.25 74 ASP B C 1
ATOM 1589 O O . ASP B 1 74 ? -0.306 17.125 17.562 1 96.25 74 ASP B O 1
ATOM 1593 N N . TRP B 1 75 ? -0.814 16.875 15.438 1 96.81 75 TRP B N 1
ATOM 1594 C CA . TRP B 1 75 ? -0.587 15.438 15.43 1 96.81 75 TRP B CA 1
ATOM 1595 C C . TRP B 1 75 ? 0.859 15.109 15.781 1 96.81 75 TRP B C 1
ATOM 1597 O O . TRP B 1 75 ? 1.118 14.25 16.625 1 96.81 75 TRP B O 1
ATOM 1607 N N . ALA B 1 76 ? 1.769 15.781 15.234 1 95.94 76 ALA B N 1
ATOM 1608 C CA . ALA B 1 76 ? 3.193 15.508 15.422 1 95.94 76 ALA B CA 1
ATOM 1609 C C . ALA B 1 76 ? 3.629 15.812 16.844 1 95.94 76 ALA B C 1
ATOM 1611 O O . ALA B 1 76 ? 4.504 15.141 17.406 1 95.94 76 ALA B O 1
ATOM 1612 N N . ASN B 1 77 ? 2.994 16.766 17.469 1 94.88 77 ASN B N 1
ATOM 1613 C CA . ASN B 1 77 ? 3.51 17.281 18.734 1 94.88 77 ASN B CA 1
ATOM 1614 C C . ASN B 1 77 ? 2.674 16.812 19.922 1 94.88 77 ASN B C 1
ATOM 1616 O O . ASN B 1 77 ? 2.838 17.312 21.031 1 94.88 77 ASN B O 1
ATOM 1620 N N . THR B 1 78 ? 1.793 15.93 19.703 1 94.12 78 THR B N 1
ATOM 1621 C CA . THR B 1 78 ? 0.973 15.383 20.781 1 94.12 78 THR B CA 1
ATOM 1622 C C . THR B 1 78 ? 1.016 13.859 20.781 1 94.12 78 THR B C 1
ATOM 1624 O O . THR B 1 78 ? 1.73 13.258 19.969 1 94.12 78 THR B O 1
ATOM 1627 N N . GLU B 1 79 ? 0.254 13.211 21.594 1 91.81 79 GLU B N 1
ATOM 1628 C CA . GLU B 1 79 ? 0.192 11.758 21.672 1 91.81 79 GLU B CA 1
ATOM 1629 C C . GLU B 1 79 ? -0.858 11.195 20.719 1 91.81 79 GLU B C 1
ATOM 1631 O O . GLU B 1 79 ? -1.124 9.992 20.719 1 91.81 79 GLU B O 1
ATOM 1636 N N . GLN B 1 80 ? -1.316 12.102 20.016 1 93 80 GLN B N 1
ATOM 1637 C CA . GLN B 1 80 ? -2.281 11.648 19.016 1 93 80 GLN B CA 1
ATOM 1638 C C . GLN B 1 80 ? -1.663 10.609 18.078 1 93 80 GLN B C 1
ATOM 1640 O O . GLN B 1 80 ? -0.576 10.828 17.547 1 93 80 GLN B O 1
ATOM 1645 N N . ILE B 1 81 ? -2.354 9.5 17.781 1 92.38 81 ILE B N 1
ATOM 1646 C CA . ILE B 1 81 ? -1.8 8.375 17.047 1 92.38 81 ILE B CA 1
ATOM 1647 C C . ILE B 1 81 ? -1.852 8.656 15.555 1 92.38 81 ILE B C 1
ATOM 1649 O O . ILE B 1 81 ? -0.919 8.32 14.812 1 92.38 81 ILE B O 1
ATOM 1653 N N . GLY B 1 82 ? -3.021 9.219 15.203 1 96.62 82 GLY B N 1
ATOM 1654 C CA . GLY B 1 82 ? -3.127 9.398 13.766 1 96.62 82 GLY B CA 1
ATOM 1655 C C . GLY B 1 82 ? -4.176 10.422 13.367 1 96.62 82 GLY B C 1
ATOM 1656 O O . GLY B 1 82 ? -4.848 10.992 14.227 1 96.62 82 GLY B O 1
ATOM 1657 N N . ILE B 1 83 ? -4.215 10.812 12.156 1 97 83 ILE B N 1
ATOM 1658 C CA . ILE B 1 83 ? -5.203 11.664 11.508 1 97 83 ILE B CA 1
ATOM 1659 C C . ILE B 1 83 ? -6.086 10.828 10.586 1 97 83 ILE B C 1
ATOM 1661 O O . ILE B 1 83 ? -5.586 10.047 9.773 1 97 83 ILE B O 1
ATOM 1665 N N . ALA B 1 84 ? -7.371 10.93 10.781 1 96.75 84 ALA B N 1
ATOM 1666 C CA . ALA B 1 84 ? -8.328 10.227 9.93 1 96.75 84 ALA B CA 1
ATOM 1667 C C . ALA B 1 84 ? -9.211 11.211 9.172 1 96.75 84 ALA B C 1
ATOM 1669 O O . ALA B 1 84 ? -9.719 12.172 9.75 1 96.75 84 ALA B O 1
ATOM 1670 N N . LYS B 1 85 ? -9.312 11.008 7.848 1 96.56 85 LYS B N 1
ATOM 1671 C CA . LYS B 1 85 ? -10.156 11.844 6.992 1 96.56 85 LYS B CA 1
ATOM 1672 C C . LYS B 1 85 ? -10.977 10.992 6.031 1 96.56 85 LYS B C 1
ATOM 1674 O O . LYS B 1 85 ? -10.586 9.875 5.695 1 96.56 85 LYS B O 1
ATOM 1679 N N . THR B 1 86 ? -12.07 11.516 5.633 1 95.06 86 THR B N 1
ATOM 1680 C CA . THR B 1 86 ? -12.914 10.859 4.641 1 95.06 86 THR B CA 1
ATOM 1681 C C . THR B 1 86 ? -13.328 11.844 3.549 1 95.06 86 THR B C 1
ATOM 1683 O O . THR B 1 86 ? -13.664 12.992 3.84 1 95.06 86 THR B O 1
ATOM 1686 N N . GLN B 1 87 ? -13.234 11.422 2.385 1 94.31 87 GLN B N 1
ATOM 1687 C CA . GLN B 1 87 ? -13.695 12.188 1.235 1 94.31 87 GLN B CA 1
ATOM 1688 C C . GLN B 1 87 ? -14.797 11.453 0.485 1 94.31 87 GLN B C 1
ATOM 1690 O O . GLN B 1 87 ? -14.594 10.328 0.023 1 94.31 87 GLN B O 1
ATOM 1695 N N . SER B 1 88 ? -15.852 12.156 0.323 1 94.12 88 SER B N 1
ATOM 1696 C CA . SER B 1 88 ? -16.938 11.57 -0.456 1 94.12 88 SER B CA 1
ATOM 1697 C C . SER B 1 88 ? -16.688 11.703 -1.953 1 94.12 88 SER B C 1
ATOM 1699 O O . SER B 1 88 ? -16.312 12.781 -2.432 1 94.12 88 SER B O 1
ATOM 1701 N N . LEU B 1 89 ? -16.797 10.602 -2.59 1 94.06 89 LEU B N 1
ATOM 1702 C CA . LEU B 1 89 ? -16.656 10.586 -4.043 1 94.06 89 LEU B CA 1
ATOM 1703 C C . LEU B 1 89 ? -18.016 10.469 -4.723 1 94.06 89 LEU B C 1
ATOM 1705 O O . LEU B 1 89 ? -19.062 10.578 -4.066 1 94.06 89 LEU B O 1
ATOM 1709 N N . GLU B 1 90 ? -17.938 10.375 -6.027 1 85.38 90 GLU B N 1
ATOM 1710 C CA . GLU B 1 90 ? -19.188 10.172 -6.762 1 85.38 90 GLU B CA 1
ATOM 1711 C C . GLU B 1 90 ? -19.812 8.82 -6.434 1 85.38 90 GLU B C 1
ATOM 1713 O O . GLU B 1 90 ? -19.141 7.941 -5.891 1 85.38 90 GLU B O 1
ATOM 1718 N N . ASP B 1 91 ? -21.188 8.609 -6.66 1 84.88 91 ASP B N 1
ATOM 1719 C CA . ASP B 1 91 ? -21.938 7.355 -6.566 1 84.88 91 ASP B CA 1
ATOM 1720 C C . ASP B 1 91 ? -22 6.859 -5.121 1 84.88 91 ASP B C 1
ATOM 1722 O O . ASP B 1 91 ? -22.188 5.664 -4.879 1 84.88 91 ASP B O 1
ATOM 1726 N N . GLY B 1 92 ? -21.562 7.738 -4.223 1 88.69 92 GLY B N 1
ATOM 1727 C CA . GLY B 1 92 ? -21.703 7.359 -2.826 1 88.69 92 GLY B CA 1
ATOM 1728 C C . GLY B 1 92 ? -20.484 6.664 -2.264 1 88.69 92 GLY B C 1
ATOM 1729 O O . GLY B 1 92 ? -20.516 6.148 -1.144 1 88.69 92 GLY B O 1
ATOM 1730 N N . ILE B 1 93 ? -19.438 6.555 -3.016 1 91.31 93 ILE B N 1
ATOM 1731 C CA . ILE B 1 93 ? -18.203 5.934 -2.561 1 91.31 93 ILE B CA 1
ATOM 1732 C C . ILE B 1 93 ? -17.422 6.918 -1.694 1 91.31 93 ILE B C 1
ATOM 1734 O O . ILE B 1 93 ? -17.391 8.117 -1.975 1 91.31 93 ILE B O 1
ATOM 1738 N N . ASN B 1 94 ? -16.875 6.352 -0.595 1 95.25 94 ASN B N 1
ATOM 1739 C CA . ASN B 1 94 ? -16.031 7.16 0.27 1 95.25 94 ASN B CA 1
ATOM 1740 C C . ASN B 1 94 ? -14.562 6.727 0.189 1 95.25 94 ASN B C 1
ATOM 1742 O O . ASN B 1 94 ? -14.266 5.531 0.202 1 95.25 94 ASN B O 1
ATOM 1746 N N . LEU B 1 95 ? -13.742 7.691 -0 1 96.94 95 LEU B N 1
ATOM 1747 C CA . LEU B 1 95 ? -12.305 7.48 0.121 1 96.94 95 LEU B CA 1
ATOM 1748 C C . LEU B 1 95 ? -11.812 7.879 1.509 1 96.94 95 LEU B C 1
ATOM 1750 O O . LEU B 1 95 ? -12.023 9.016 1.945 1 96.94 95 LEU B O 1
ATOM 1754 N N . GLN B 1 96 ? -11.195 6.898 2.164 1 97.12 96 GLN B N 1
ATOM 1755 C CA . GLN B 1 96 ? -10.719 7.137 3.521 1 97.12 96 GLN B CA 1
ATOM 1756 C C . GLN B 1 96 ? -9.195 7.258 3.555 1 97.12 96 GLN B C 1
ATOM 1758 O O . GLN B 1 96 ? -8.492 6.508 2.879 1 97.12 96 GLN B O 1
ATOM 1763 N N . LEU B 1 97 ? -8.742 8.188 4.359 1 98.06 97 LEU B N 1
ATOM 1764 C CA . LEU B 1 97 ? -7.316 8.383 4.586 1 98.06 97 LEU B CA 1
ATOM 1765 C C . LEU B 1 97 ? -6.977 8.25 6.07 1 98.06 97 LEU B C 1
ATOM 1767 O O . LEU B 1 97 ? -7.625 8.867 6.918 1 98.06 97 LEU B O 1
ATOM 1771 N N . LEU B 1 98 ? -6.039 7.418 6.375 1 97.5 98 LEU B N 1
ATOM 1772 C CA . LEU B 1 98 ? -5.449 7.34 7.707 1 97.5 98 LEU B CA 1
ATOM 1773 C C . LEU B 1 98 ? -3.953 7.637 7.656 1 97.5 98 LEU B C 1
ATOM 1775 O O . LEU B 1 98 ? -3.209 6.98 6.922 1 97.5 98 LEU B O 1
ATOM 1779 N N . VAL B 1 99 ? -3.559 8.656 8.344 1 97.94 99 VAL B N 1
ATOM 1780 C CA . VAL B 1 99 ? -2.145 8.961 8.539 1 97.94 99 VAL B CA 1
ATOM 1781 C C . VAL B 1 99 ? -1.751 8.68 9.984 1 97.94 99 VAL B C 1
ATOM 1783 O O . VAL B 1 99 ? -2.26 9.32 10.906 1 97.94 99 VAL B O 1
ATOM 1786 N N . GLU B 1 100 ? -0.797 7.754 10.172 1 96.88 100 GLU B N 1
ATOM 1787 C CA . GLU B 1 100 ? -0.53 7.258 11.523 1 96.88 100 GLU B CA 1
ATOM 1788 C C . GLU B 1 100 ? 0.968 7.211 11.805 1 96.88 100 GLU B C 1
ATOM 1790 O O . GLU B 1 100 ? 1.775 7.047 10.891 1 96.88 100 GLU B O 1
ATOM 1795 N N . LYS B 1 101 ? 1.269 7.391 13.094 1 93.94 101 LYS B N 1
ATOM 1796 C CA . LYS B 1 101 ? 2.621 7.09 13.555 1 93.94 101 LYS B CA 1
ATOM 1797 C C . LYS B 1 101 ? 2.91 5.594 13.469 1 93.94 101 LYS B C 1
ATOM 1799 O O . LYS B 1 101 ? 2.053 4.773 13.805 1 93.94 101 LYS B O 1
ATOM 1804 N N . ASP B 1 102 ? 4.051 5.246 12.992 1 92.25 102 ASP B N 1
ATOM 1805 C CA . ASP B 1 102 ? 4.434 3.842 12.875 1 92.25 102 ASP B CA 1
ATOM 1806 C C . ASP B 1 102 ? 4.992 3.309 14.188 1 92.25 102 ASP B C 1
ATOM 1808 O O . ASP B 1 102 ? 6.148 3.57 14.531 1 92.25 102 ASP B O 1
ATOM 1812 N N . PHE B 1 103 ? 4.266 2.447 14.805 1 87.12 103 PHE B N 1
ATOM 1813 C CA . PHE B 1 103 ? 4.684 1.932 16.109 1 87.12 103 PHE B CA 1
ATOM 1814 C C . PHE B 1 103 ? 5.348 0.568 15.961 1 87.12 103 PHE B C 1
ATOM 1816 O O . PHE B 1 103 ? 5 -0.203 15.062 1 87.12 103 PHE B O 1
ATOM 1823 N N . GLN B 1 104 ? 6.234 0.326 16.734 1 78.31 104 GLN B N 1
ATOM 1824 C CA . GLN B 1 104 ? 6.906 -0.971 16.766 1 78.31 104 GLN B CA 1
ATOM 1825 C C . GLN B 1 104 ? 5.93 -2.088 17.109 1 78.31 104 GLN B C 1
ATOM 1827 O O . GLN B 1 104 ? 5.047 -1.906 17.953 1 78.31 104 GLN B O 1
ATOM 1832 N N . CYS B 1 105 ? 6.086 -3.176 16.359 1 71.19 105 CYS B N 1
ATOM 1833 C CA . CYS B 1 105 ? 5.219 -4.32 16.625 1 71.19 105 CYS B CA 1
ATOM 1834 C C . CYS B 1 105 ? 5.66 -5.059 17.875 1 71.19 105 CYS B C 1
ATOM 1836 O O . CYS B 1 105 ? 6.852 -5.105 18.188 1 71.19 105 CYS B O 1
ATOM 1838 N N . LEU B 1 106 ? 4.645 -5.402 18.531 1 63.09 106 LEU B N 1
ATOM 1839 C CA . LEU B 1 106 ? 4.961 -6.191 19.719 1 63.09 106 LEU B CA 1
ATOM 1840 C C . LEU B 1 106 ? 5.637 -7.504 19.344 1 63.09 106 LEU B C 1
ATOM 1842 O O . LEU B 1 106 ? 6.492 -8 20.078 1 63.09 106 LEU B O 1
ATOM 1846 N N . HIS B 1 107 ? 5.152 -8.023 18.141 1 59.22 107 HIS B N 1
ATOM 1847 C CA . HIS B 1 107 ? 5.828 -9.211 17.609 1 59.22 107 HIS B CA 1
ATOM 1848 C C . HIS B 1 107 ? 6.762 -8.852 16.453 1 59.22 107 HIS B C 1
ATOM 1850 O O . HIS B 1 107 ? 6.301 -8.461 15.383 1 59.22 107 HIS B O 1
ATOM 1856 N N . LYS B 1 108 ? 7.945 -8.875 16.781 1 56.66 108 LYS B N 1
ATOM 1857 C CA . LYS B 1 108 ? 8.969 -8.469 15.812 1 56.66 108 LYS B CA 1
ATOM 1858 C C . LYS B 1 108 ? 8.891 -9.305 14.547 1 56.66 108 LYS B C 1
ATOM 1860 O O . LYS B 1 108 ? 8.766 -10.531 14.609 1 56.66 108 LYS B O 1
ATOM 1865 N N . ARG B 1 109 ? 8.516 -8.641 13.438 1 57.09 109 ARG B N 1
ATOM 1866 C CA . ARG B 1 109 ? 8.508 -9.344 12.156 1 57.09 109 ARG B CA 1
ATOM 1867 C C . ARG B 1 109 ? 9.922 -9.5 11.609 1 57.09 109 ARG B C 1
ATOM 1869 O O . ARG B 1 109 ? 10.703 -8.547 11.602 1 57.09 109 ARG B O 1
ATOM 1876 N N . PRO B 1 110 ? 10.312 -10.664 11.281 1 57.28 110 PRO B N 1
ATOM 1877 C CA . PRO B 1 110 ? 11.648 -10.867 10.711 1 57.28 110 PRO B CA 1
ATOM 1878 C C . PRO B 1 110 ? 11.914 -9.969 9.508 1 57.28 110 PRO B C 1
ATOM 1880 O O . PRO B 1 110 ? 11.031 -9.781 8.664 1 57.28 110 PRO B O 1
ATOM 1883 N N . GLY B 1 111 ? 13.016 -9.188 9.508 1 56.94 111 GLY B N 1
ATOM 1884 C CA . GLY B 1 111 ? 13.492 -8.453 8.352 1 56.94 111 GLY B CA 1
ATOM 1885 C C . GLY B 1 111 ? 13.078 -6.996 8.352 1 56.94 111 GLY B C 1
ATOM 1886 O O . GLY B 1 111 ? 13.508 -6.223 7.492 1 56.94 111 GLY B O 1
ATOM 1887 N N . GLU B 1 112 ? 12.133 -6.711 9.25 1 62.47 112 GLU B N 1
ATOM 1888 C CA . GLU B 1 112 ? 11.75 -5.301 9.281 1 62.47 112 GLU B CA 1
ATOM 1889 C C . GLU B 1 112 ? 12.57 -4.531 10.312 1 62.47 112 GLU B C 1
ATOM 1891 O O . GLU B 1 112 ? 12.695 -4.961 11.461 1 62.47 112 GLU B O 1
ATOM 1896 N N . ASN B 1 113 ? 13.438 -3.639 9.883 1 65.5 113 ASN B N 1
ATOM 1897 C CA . ASN B 1 113 ? 14.117 -2.713 10.789 1 65.5 113 ASN B CA 1
ATOM 1898 C C . ASN B 1 113 ? 13.156 -1.677 11.359 1 65.5 113 ASN B C 1
ATOM 1900 O O . ASN B 1 113 ? 12.656 -0.816 10.633 1 65.5 113 ASN B O 1
ATOM 1904 N N . GLU B 1 114 ? 12.914 -1.745 12.711 1 72.94 114 GLU B N 1
ATOM 1905 C CA . GLU B 1 114 ? 11.906 -0.884 13.32 1 72.94 114 GLU B CA 1
ATOM 1906 C C . GLU B 1 114 ? 12.539 0.13 14.266 1 72.94 114 GLU B C 1
ATOM 1908 O O . GLU B 1 114 ? 11.859 0.693 15.125 1 72.94 114 GLU B O 1
ATOM 1913 N N . THR B 1 115 ? 13.852 0.346 14.109 1 71.88 115 THR B N 1
ATOM 1914 C CA . THR B 1 115 ? 14.562 1.208 15.047 1 71.88 115 THR B CA 1
ATOM 1915 C C . THR B 1 115 ? 14.047 2.641 14.969 1 71.88 115 THR B C 1
ATOM 1917 O O . THR B 1 115 ? 14.047 3.365 15.961 1 71.88 115 THR B O 1
ATOM 1920 N N . ASP B 1 116 ? 13.516 3.02 13.852 1 81.62 116 ASP B N 1
ATOM 1921 C CA . ASP B 1 116 ? 13.031 4.379 13.641 1 81.62 116 ASP B CA 1
ATOM 1922 C C . ASP B 1 116 ? 11.523 4.461 13.844 1 81.62 116 ASP B C 1
ATOM 1924 O O . ASP B 1 116 ? 10.906 5.488 13.555 1 81.62 116 ASP B O 1
ATOM 1928 N N . ASN B 1 117 ? 10.977 3.365 14.367 1 79.62 117 ASN B N 1
ATOM 1929 C CA . ASN B 1 117 ? 9.547 3.35 14.656 1 79.62 117 ASN B CA 1
ATOM 1930 C C . ASN B 1 117 ? 9.266 3.826 16.078 1 79.62 117 ASN B C 1
ATOM 1932 O O . ASN B 1 117 ? 10.156 3.83 16.922 1 79.62 117 ASN B O 1
ATOM 1936 N N . PHE B 1 118 ? 8.07 4.34 16.344 1 80.44 118 PHE B N 1
ATOM 1937 C CA . PHE B 1 118 ? 7.66 4.719 17.688 1 80.44 118 PHE B CA 1
ATOM 1938 C C . PHE B 1 118 ? 7.57 3.494 18.594 1 80.44 118 PHE B C 1
ATOM 1940 O O . PHE B 1 118 ? 7.199 2.408 18.141 1 80.44 118 PHE B O 1
ATOM 1947 N N . PRO B 1 119 ? 8.008 3.764 19.828 1 76.19 119 PRO B N 1
ATOM 1948 C CA . PRO B 1 119 ? 7.828 2.645 20.75 1 76.19 119 PRO B CA 1
ATOM 1949 C C . PRO B 1 119 ? 6.371 2.205 20.875 1 76.19 119 PRO B C 1
ATOM 1951 O O . PRO B 1 119 ? 5.461 3.031 20.766 1 76.19 119 PRO B O 1
ATOM 1954 N N . ASN B 1 120 ? 6.164 0.817 20.938 1 73 120 ASN B N 1
ATOM 1955 C CA . ASN B 1 120 ? 4.801 0.31 21.078 1 73 120 ASN B CA 1
ATOM 1956 C C . ASN B 1 120 ? 4.129 0.827 22.344 1 73 120 ASN B C 1
ATOM 1958 O O . ASN B 1 120 ? 4.684 0.71 23.438 1 73 120 ASN B O 1
ATOM 1962 N N . PRO B 1 121 ? 2.98 1.381 22.125 1 65.19 121 PRO B N 1
ATOM 1963 C CA . PRO B 1 121 ? 2.324 1.916 23.312 1 65.19 121 PRO B CA 1
ATOM 1964 C C . PRO B 1 121 ? 1.93 0.826 24.312 1 65.19 121 PRO B C 1
ATOM 1966 O O . PRO B 1 121 ? 1.693 1.115 25.484 1 65.19 121 PRO B O 1
ATOM 1969 N N . GLN B 1 122 ? 1.692 -0.337 23.656 1 62.16 122 GLN B N 1
ATOM 1970 C CA . GLN B 1 122 ? 1.282 -1.424 24.547 1 62.16 122 GLN B CA 1
ATOM 1971 C C . GLN B 1 122 ? 2.486 -2.232 25.016 1 62.16 122 GLN B C 1
ATOM 1973 O O . GLN B 1 122 ? 2.33 -3.252 25.688 1 62.16 122 GLN B O 1
ATOM 1978 N N . ALA B 1 123 ? 3.541 -1.757 24.719 1 55.03 123 ALA B N 1
ATOM 1979 C CA . ALA B 1 123 ? 4.695 -2.512 25.203 1 55.03 123 ALA B CA 1
ATOM 1980 C C . ALA B 1 123 ? 4.93 -2.258 26.688 1 55.03 123 ALA B C 1
ATOM 1982 O O . ALA B 1 123 ? 4.57 -1.199 27.203 1 55.03 123 ALA B O 1
#

Foldseek 3Di:
DDWDDDQLEIEAEDFLVRLVCCLPVFKDKDWADDDPPDHIAMEMEGADCPDPAWDWDDDPRYTYIYDHSVVSNVCSPDPNFWDKDWDADPPGGIHIYIYGFFEADPDHDPPDDCVRGHHDPVD/DDWDDDQLEIEAEDFLVRLVCCLPVFKDKDWADDPPPDHIAMEMEGADCPDPAWDWDDDPRYTYIYDHSVVSNVCSPDPNFWDKDWDADPPGGIHIYIYGFFEADPDDDPPDDCVRGHHDPVD

Sequence (246 aa):
MKIRIHNNTIRLRLSMSEVEQLSEKNEIKEELKFPSPYPSFIYNLKASAKEKFLSLTFAEGE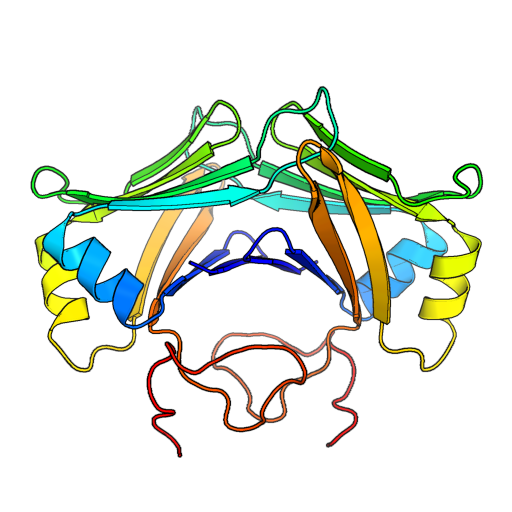ISISLPLSEVKDWANTEQIGIAKTQSLEDGINLQLLVEKDFQCLHKRPGENETDNFPNPQAMKIRIHNNTIRLRLSMSEVEQLSEKNEIKEELKFPSPYPSFIYNLKASAKEKFLSLTFAEGEISISLPLSEVKDWANTEQIGIAKTQSLEDGINLQLLVEKDFQCLHKRPGENETDNFPNPQA

Radius of gyration: 18.35 Å; Cα contacts (8 Å, |Δi|>4): 529; chains: 2; bounding box: 44×53×45 Å

Solvent-accessible surface area (backbone atoms only — not comparable to full-atom values): 13309 Å² total; per-residue (Å²): 107,35,40,35,40,46,92,34,27,42,36,36,34,27,33,53,67,50,44,51,37,29,61,72,68,26,45,48,72,45,70,37,70,48,49,85,89,33,58,55,43,34,43,36,46,33,38,29,84,84,39,85,52,79,43,67,48,44,56,96,42,28,40,41,36,36,33,24,29,69,59,47,40,52,40,66,75,47,86,55,58,60,49,78,49,76,43,82,38,76,97,77,41,60,35,34,41,36,43,31,62,27,53,35,61,92,68,78,57,91,89,63,84,52,84,56,30,37,78,36,85,86,103,107,36,41,34,39,46,92,33,28,41,35,34,34,27,32,53,67,50,43,50,37,30,62,72,69,25,46,48,75,44,69,36,68,48,49,85,88,33,57,54,44,35,43,35,45,32,39,30,84,84,38,87,53,80,42,66,48,43,57,97,43,27,40,40,38,36,35,26,29,69,59,47,42,52,41,67,73,46,86,54,58,60,51,77,50,76,42,81,38,76,98,76,40,61,34,35,40,36,42,30,64,26,54,34,60,91,68,77,56,89,90,64,85,52,85,55,30,36,76,37,85,86,103

Organism: Cyclobacterium marinum (strain ATCC 25205 / DSM 745 / LMG 13164 / NCIMB 1802) (NCBI:txid880070)

Nearest PDB structures (foldseek):
  4bld-assembly3_B  TM=4.184E-01  e=4.933E-01  Escherichia coli
  1s5j-assembly1_A  TM=5.330E-01  e=3.120E+00  Saccharolobus solfataricus
  1kny-assembly1_B  TM=3.133E-01  e=6.280E+00  Staphylococcus aureus
  4bld-assembly3_B  TM=4.184E-01  e=5.999E-01  Escherichia coli
  1s5j-assembly1_A  TM=5.329E-01  e=3.336E+00  Saccharolobus solfataricus